Protein AF-X1FJ58-F1 (afdb_monomer_lite)

Secondary structure (DSSP, 8-state):
-HHHHHHHHHHHHHHHHHHHHHHHHHHHHHHHHHHHHHTTT--PPPP-SS-------B--EEEETTEEE-SEEEHHHHHHT--SBTTBPPPHHHHHHHHHT--GGG-BTTTTB-EEEEEE-----TT-TTPEEE-TTS-EEEEEEEE-GGGGGGGT---TTT--EEEEEHHHHHHIIIIIT--HHHHHHHT-

pLDDT: mean 96.19, std 2.72, range [84.44, 98.88]

Sequence (192 aa):
NLAAELEKEMKVLREEKKALDQERLEMKKVYVDSLMKLKEGRIAPDANSTIRFTYGFVEGYYPKDAVYYLPQTALKGVIEKDTGKFPFHVPEKLKELFTEKDFGPYIDRKLKDIPACFLNTTNVTGGNSGSPTLNAKGEQVGIIFDMTYESVIGDYYIVPELQRTISVDVRYVLFITDKFSGAKHIIKELGY

Radius of gyration: 22.86 Å; chains: 1; bounding box: 54×48×55 Å

Foldseek 3Di:
DVVVVVVVVVVVVVVVCPVVVVVVVVVVVVVVVVVCVVVVNPDDDADDLDDDDWDWAQAWADPDPPDIDGFWDFLVVLVVQAPCDPPNHDDPLSVVCVVVVVLPPQADPVVSGRIFKGKTQTQDDPPQFQPFDADPVRHGFWTFHAKDPQNHCSSPDDDSRRTITMTTTVSNVVSCCCRVVVVVVVVVVVPD

Organism: NCBI:txid412755

InterPro domains:
  IPR009003 Peptidase S1, PA clan [SSF50494] (117-183)
  IPR019500 Peptidase S46 [PF10459] (2-191)
  IPR019500 Peptidase S46 [PTHR38469] (2-190)

Structure (mmCIF, N/CA/C/O backbone):
data_AF-X1FJ58-F1
#
_entry.id   AF-X1FJ58-F1
#
loop_
_atom_site.group_PDB
_atom_site.id
_atom_site.type_symbol
_atom_site.label_atom_id
_atom_site.label_alt_id
_atom_site.label_comp_id
_atom_site.label_asym_id
_atom_site.label_entity_id
_atom_site.label_seq_id
_atom_site.pdbx_PDB_ins_code
_atom_site.Cartn_x
_atom_site.Cartn_y
_atom_site.Cartn_z
_atom_site.occupancy
_atom_site.B_iso_or_equiv
_atom_site.auth_seq_id
_atom_site.auth_comp_id
_atom_site.auth_asym_id
_atom_site.auth_atom_id
_atom_site.pdbx_PDB_model_num
ATOM 1 N N . ASN A 1 1 ? 32.314 26.271 -17.118 1.00 86.38 1 ASN A N 1
ATOM 2 C CA . ASN A 1 1 ? 30.914 26.160 -16.622 1.00 86.38 1 ASN A CA 1
ATOM 3 C C . ASN A 1 1 ? 30.654 24.672 -16.521 1.00 86.38 1 ASN A C 1
ATOM 5 O O . ASN A 1 1 ? 30.478 24.050 -17.561 1.00 86.38 1 ASN A O 1
ATOM 9 N N . LEU A 1 2 ? 30.693 24.114 -15.306 1.00 93.69 2 LEU A N 1
ATOM 10 C CA . LEU A 1 2 ? 30.700 22.666 -15.059 1.00 93.69 2 LEU A CA 1
ATOM 11 C C . LEU A 1 2 ? 29.582 21.916 -15.801 1.00 93.69 2 LEU A C 1
ATOM 13 O O . LEU A 1 2 ? 29.829 20.864 -16.378 1.00 93.69 2 LEU A O 1
ATOM 17 N N . ALA A 1 3 ? 28.375 22.485 -15.863 1.00 94.81 3 ALA A N 1
ATOM 18 C CA . ALA A 1 3 ? 27.248 21.866 -16.560 1.00 94.81 3 ALA A CA 1
ATOM 19 C C . ALA A 1 3 ? 27.497 21.716 -18.073 1.00 94.81 3 ALA A C 1
ATOM 21 O O . ALA A 1 3 ? 27.183 20.685 -18.660 1.00 94.81 3 ALA A O 1
ATOM 22 N N . ALA A 1 4 ? 28.098 22.728 -18.706 1.00 94.81 4 ALA A N 1
ATOM 23 C CA . ALA A 1 4 ? 28.399 22.702 -20.137 1.00 94.81 4 ALA A CA 1
ATOM 24 C C . ALA A 1 4 ? 29.560 21.755 -20.483 1.00 94.81 4 ALA A C 1
ATOM 26 O O . ALA A 1 4 ? 29.626 21.243 -21.597 1.00 94.81 4 ALA A O 1
ATOM 27 N N . GLU A 1 5 ? 30.486 21.543 -19.548 1.00 94.38 5 GLU A N 1
ATOM 28 C CA . GLU A 1 5 ? 31.586 20.585 -19.697 1.00 94.38 5 GLU A CA 1
ATOM 29 C C . GLU A 1 5 ? 31.083 19.142 -19.525 1.00 94.38 5 GLU A C 1
ATOM 31 O O . GLU A 1 5 ? 31.326 18.320 -20.407 1.00 94.38 5 GLU A O 1
ATOM 36 N N . LEU A 1 6 ? 30.268 18.867 -18.498 1.00 96.19 6 LEU A N 1
ATOM 37 C CA . LEU A 1 6 ? 29.622 17.561 -18.298 1.00 96.19 6 LEU A CA 1
ATOM 38 C C . LEU A 1 6 ? 28.729 17.153 -19.477 1.00 96.19 6 LEU A C 1
ATOM 40 O O . LEU A 1 6 ? 28.725 15.992 -19.876 1.00 96.19 6 LEU A O 1
ATOM 44 N N . GLU A 1 7 ? 27.994 18.092 -20.078 1.00 96.38 7 GLU A N 1
ATOM 45 C CA . GLU A 1 7 ? 27.127 17.785 -21.223 1.00 96.38 7 GLU A CA 1
ATOM 46 C C . GLU A 1 7 ? 27.920 17.287 -22.443 1.00 96.38 7 GLU A C 1
ATOM 48 O O . GLU A 1 7 ? 27.442 16.422 -23.184 1.00 96.38 7 GLU A O 1
ATOM 53 N N . LYS A 1 8 ? 29.154 17.777 -22.637 1.00 95.12 8 LYS A N 1
ATOM 54 C CA . LYS A 1 8 ? 30.036 17.301 -23.714 1.00 95.12 8 LYS A CA 1
ATOM 55 C C . LYS A 1 8 ? 30.438 15.845 -23.490 1.00 95.12 8 LYS A C 1
ATOM 57 O O . LYS A 1 8 ? 30.307 15.044 -24.413 1.00 95.12 8 LYS A O 1
ATOM 62 N N . GLU A 1 9 ? 30.857 15.490 -22.277 1.00 94.44 9 GLU A N 1
ATOM 63 C CA . GLU A 1 9 ? 31.211 14.109 -21.917 1.00 94.44 9 GLU A CA 1
ATOM 64 C C . GLU A 1 9 ? 29.994 13.174 -22.005 1.00 94.44 9 GLU A C 1
ATOM 66 O O . GLU A 1 9 ? 30.050 12.110 -22.625 1.00 94.44 9 GLU A O 1
ATOM 71 N N . MET A 1 10 ? 28.841 13.610 -21.487 1.00 94.56 10 MET A N 1
ATOM 72 C CA . MET A 1 10 ? 27.584 12.860 -21.556 1.00 94.56 10 MET A CA 1
ATOM 73 C C . MET A 1 10 ? 27.100 12.636 -22.990 1.00 94.56 10 MET A C 1
ATOM 75 O O . MET A 1 10 ? 26.409 11.652 -23.264 1.00 94.56 10 MET A O 1
ATOM 79 N N . LYS A 1 11 ? 27.397 13.550 -23.920 1.00 94.88 11 LYS A N 1
ATOM 80 C CA . LYS A 1 11 ? 27.067 13.369 -25.338 1.00 94.88 11 LYS A CA 1
ATOM 81 C C . LYS A 1 11 ? 27.898 12.248 -25.965 1.00 94.88 11 LYS A C 1
ATOM 83 O O . LYS A 1 11 ? 27.309 11.395 -26.624 1.00 94.88 11 LYS A O 1
ATOM 88 N N . VAL A 1 12 ? 29.207 12.212 -25.710 1.00 93.56 12 VAL A N 1
ATOM 89 C CA . VAL A 1 12 ? 30.096 11.143 -26.202 1.00 93.56 12 VAL A CA 1
ATOM 90 C C . VAL A 1 12 ? 29.619 9.783 -25.691 1.00 93.56 12 VAL A C 1
ATOM 92 O O . VAL A 1 12 ? 29.343 8.893 -26.491 1.00 93.56 12 VAL A O 1
ATOM 95 N N . LEU A 1 13 ? 29.366 9.662 -24.383 1.00 92.56 13 LEU A N 1
ATOM 96 C CA . LEU A 1 13 ? 28.860 8.420 -23.785 1.00 92.56 13 LEU A CA 1
ATOM 97 C C . LEU A 1 13 ? 27.509 7.978 -24.366 1.00 92.56 13 LEU A C 1
ATOM 99 O O . LEU A 1 13 ? 27.249 6.782 -24.503 1.00 92.56 13 LEU A O 1
ATOM 103 N N . ARG A 1 14 ? 26.619 8.923 -24.696 1.00 93.00 14 ARG A N 1
ATOM 104 C CA . ARG A 1 14 ? 25.344 8.612 -25.363 1.00 93.00 14 ARG A CA 1
ATOM 105 C C . ARG A 1 14 ? 25.562 8.109 -26.784 1.00 93.00 14 ARG A C 1
ATOM 107 O O . ARG A 1 14 ? 24.852 7.204 -27.200 1.00 93.00 14 ARG A O 1
ATOM 114 N N . GLU A 1 15 ? 26.489 8.696 -27.533 1.00 92.06 15 GLU A N 1
ATOM 115 C CA . GLU A 1 15 ? 26.783 8.289 -28.909 1.00 92.06 15 GLU A CA 1
ATOM 116 C C . GLU A 1 15 ? 27.438 6.906 -28.967 1.00 92.06 15 GLU A C 1
ATOM 118 O O . GLU A 1 15 ? 26.989 6.072 -29.751 1.00 92.0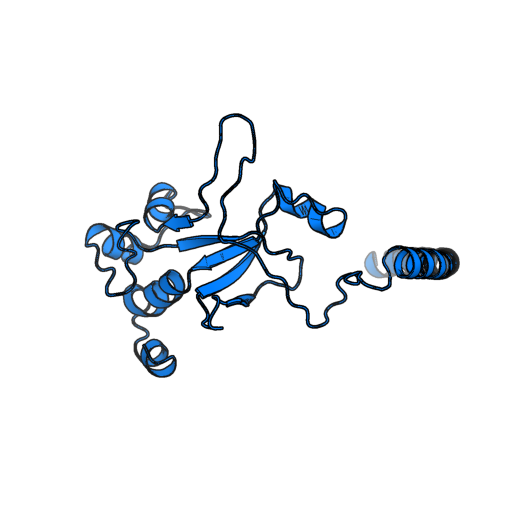6 15 GLU A O 1
ATOM 123 N N . GLU A 1 16 ? 28.395 6.623 -28.082 1.00 90.25 16 GLU A N 1
ATOM 124 C CA . GLU A 1 16 ? 29.056 5.314 -27.982 1.00 90.25 16 GLU A CA 1
ATOM 125 C C . GLU A 1 16 ? 28.078 4.185 -27.623 1.00 90.25 16 GLU A C 1
ATOM 127 O O . GLU A 1 16 ? 28.176 3.076 -28.149 1.00 90.25 16 GLU A O 1
ATOM 132 N N . LYS A 1 17 ? 27.080 4.464 -26.774 1.00 93.94 17 LYS A N 1
ATOM 133 C CA . LYS A 1 17 ? 26.082 3.465 -26.358 1.00 93.94 17 LYS A CA 1
ATOM 134 C C . LYS A 1 17 ? 25.057 3.114 -27.436 1.00 93.94 17 LYS A C 1
ATOM 136 O O . LYS A 1 17 ? 24.493 2.027 -27.373 1.00 93.94 17 LYS A O 1
ATOM 141 N N . LYS A 1 18 ? 24.827 3.973 -28.439 1.00 92.94 18 LYS A N 1
ATOM 142 C CA . LYS A 1 18 ? 23.757 3.771 -29.440 1.00 92.94 18 LYS A CA 1
ATOM 143 C C . LYS A 1 18 ? 23.863 2.438 -30.177 1.00 92.94 18 LYS A C 1
ATOM 145 O O . LYS A 1 18 ? 22.854 1.756 -30.326 1.00 92.94 18 LYS A O 1
ATOM 150 N N . ALA A 1 19 ? 25.061 2.077 -30.641 1.00 88.62 19 ALA A N 1
ATOM 151 C CA . ALA A 1 19 ? 25.265 0.838 -31.392 1.00 88.62 19 ALA A CA 1
ATOM 152 C C . ALA A 1 19 ? 25.009 -0.400 -30.515 1.00 88.62 19 ALA A C 1
ATOM 154 O O . ALA A 1 19 ? 24.281 -1.303 -30.920 1.00 88.62 19 ALA A O 1
ATOM 155 N N . LEU A 1 20 ? 25.529 -0.389 -29.282 1.00 91.94 20 LEU A N 1
ATOM 156 C CA . LEU A 1 20 ? 25.334 -1.471 -28.312 1.00 91.94 20 LEU A CA 1
ATOM 157 C C . LEU A 1 20 ? 23.865 -1.608 -27.885 1.00 91.94 20 LEU A C 1
ATOM 159 O O . LEU A 1 20 ? 23.358 -2.719 -27.746 1.00 91.94 20 LEU A O 1
ATOM 163 N N . ASP A 1 21 ? 23.163 -0.491 -27.689 1.00 93.81 21 ASP A N 1
ATOM 164 C CA . ASP A 1 21 ? 21.740 -0.497 -27.343 1.00 93.81 21 ASP A CA 1
ATOM 165 C C . ASP A 1 21 ? 20.873 -1.058 -28.475 1.00 93.81 21 ASP A C 1
ATOM 167 O O . ASP A 1 21 ? 19.934 -1.809 -28.203 1.00 93.81 21 ASP A O 1
ATOM 171 N N . GLN A 1 22 ? 21.208 -0.744 -29.731 1.00 93.31 22 GLN A N 1
ATOM 172 C CA . GLN A 1 22 ? 20.531 -1.297 -30.903 1.00 93.31 22 GLN A CA 1
ATOM 173 C C . GLN A 1 22 ? 20.732 -2.817 -31.000 1.00 93.31 22 GLN A C 1
ATOM 175 O O . GLN A 1 22 ? 19.754 -3.555 -31.114 1.00 93.31 22 GLN A O 1
ATOM 180 N N . GLU A 1 23 ? 21.973 -3.294 -30.875 1.00 94.38 23 GLU A N 1
ATOM 181 C CA . GLU A 1 23 ? 22.288 -4.728 -30.897 1.00 94.38 23 GLU A CA 1
ATOM 182 C C . GLU A 1 23 ? 21.576 -5.476 -29.755 1.00 94.38 23 GLU A C 1
ATOM 184 O O . GLU A 1 23 ? 20.947 -6.519 -29.956 1.00 94.38 23 GLU A O 1
ATOM 189 N N . ARG A 1 24 ? 21.576 -4.895 -28.547 1.00 95.56 24 ARG A N 1
ATOM 190 C CA . ARG A 1 24 ? 20.847 -5.431 -27.389 1.00 95.56 24 ARG A CA 1
ATOM 191 C C . ARG A 1 24 ? 19.344 -5.530 -27.650 1.00 95.56 24 ARG A C 1
ATOM 193 O O . ARG A 1 24 ? 18.724 -6.513 -27.240 1.00 95.56 24 ARG A O 1
ATOM 200 N N . LEU A 1 25 ? 18.744 -4.533 -28.301 1.00 95.19 25 LEU A N 1
ATOM 201 C CA . LEU A 1 25 ? 17.315 -4.532 -28.621 1.00 95.19 25 LEU A CA 1
ATOM 202 C C . LEU A 1 25 ? 16.962 -5.639 -29.625 1.00 95.19 25 LEU A C 1
ATOM 204 O O . LEU A 1 25 ? 15.962 -6.338 -29.444 1.00 95.19 25 LEU A O 1
ATOM 208 N N . GLU A 1 26 ? 17.795 -5.832 -30.648 1.00 95.75 26 GLU A N 1
ATOM 209 C CA . GLU A 1 26 ? 17.626 -6.890 -31.649 1.00 95.75 26 GLU A CA 1
ATOM 210 C C . GLU A 1 26 ? 17.725 -8.283 -31.020 1.00 95.75 26 GLU A C 1
ATOM 212 O O . GLU A 1 26 ? 16.848 -9.124 -31.239 1.00 95.75 26 GLU A O 1
ATOM 217 N N . MET A 1 27 ? 18.709 -8.503 -30.144 1.00 96.81 27 MET A N 1
ATOM 218 C CA . MET A 1 27 ? 18.819 -9.749 -29.381 1.00 96.81 27 MET A CA 1
ATOM 219 C C . MET A 1 27 ? 17.631 -9.957 -28.433 1.00 96.81 27 MET A C 1
ATOM 221 O O . MET A 1 27 ? 17.068 -11.056 -28.384 1.00 96.81 27 MET A O 1
ATOM 225 N N . LYS A 1 28 ? 17.188 -8.909 -27.715 1.00 95.56 28 LYS A N 1
ATOM 226 C CA . LYS A 1 28 ? 16.009 -8.987 -26.831 1.00 95.56 28 LYS A CA 1
ATOM 227 C C . LYS A 1 28 ? 14.766 -9.402 -27.618 1.00 95.56 28 LYS A C 1
ATOM 229 O O . LYS A 1 28 ? 13.992 -10.219 -27.126 1.00 95.56 28 LYS A O 1
ATOM 234 N N . LYS A 1 29 ? 14.583 -8.897 -28.842 1.00 95.69 29 LYS A N 1
ATOM 235 C CA . LYS A 1 29 ? 13.458 -9.276 -29.709 1.00 95.69 29 LYS A CA 1
ATOM 236 C C . LYS A 1 29 ? 13.454 -10.776 -30.013 1.00 95.69 29 LYS A C 1
ATOM 238 O O . LYS A 1 29 ? 12.414 -11.410 -29.858 1.00 95.69 29 LYS A O 1
ATOM 243 N N . VAL A 1 30 ? 14.596 -11.346 -30.406 1.00 97.19 30 VAL A N 1
ATOM 244 C CA . VAL A 1 30 ? 14.719 -12.789 -30.700 1.00 97.19 30 VAL A CA 1
ATOM 245 C C . VAL A 1 30 ? 14.437 -13.633 -29.454 1.00 97.19 30 VAL A C 1
ATOM 247 O O . VAL A 1 30 ? 13.716 -14.632 -29.519 1.00 97.19 30 VAL A O 1
ATOM 250 N N . TYR A 1 31 ? 14.965 -13.209 -28.305 1.00 95.56 31 TYR A N 1
ATOM 251 C CA . TYR A 1 31 ? 14.740 -13.880 -27.027 1.00 95.56 31 TYR A CA 1
ATOM 252 C C . TYR A 1 31 ? 13.261 -13.872 -26.616 1.00 95.56 31 TYR A C 1
ATOM 254 O O . TYR A 1 31 ? 12.700 -14.924 -26.313 1.00 95.56 31 TYR A O 1
ATOM 262 N N . VAL A 1 32 ? 12.607 -12.706 -26.654 1.00 94.56 32 VAL A N 1
ATOM 263 C CA . VAL A 1 32 ? 11.188 -12.569 -26.294 1.00 94.56 32 VAL A CA 1
ATOM 264 C C . VAL A 1 32 ? 10.292 -13.345 -27.260 1.00 94.56 32 VAL A C 1
ATOM 266 O O . VAL A 1 32 ? 9.382 -14.024 -26.797 1.00 94.56 32 VAL A O 1
ATOM 269 N N . ASP A 1 33 ? 10.565 -13.334 -28.570 1.00 94.94 33 ASP A N 1
ATOM 270 C CA . ASP A 1 33 ? 9.814 -14.141 -29.548 1.00 94.94 33 ASP A CA 1
ATOM 271 C C . ASP A 1 33 ? 9.916 -15.648 -29.245 1.00 94.94 33 ASP A C 1
ATOM 273 O O . ASP A 1 33 ? 8.923 -16.380 -29.269 1.00 94.94 33 ASP A O 1
ATOM 277 N N . SER A 1 34 ? 11.110 -16.111 -28.868 1.00 95.94 34 SER A N 1
ATOM 278 C CA . SER A 1 34 ? 11.341 -17.504 -28.469 1.00 95.94 34 SER A CA 1
ATOM 279 C C . SER A 1 34 ? 10.596 -17.860 -27.177 1.00 95.94 34 SER A C 1
ATOM 281 O O . SER A 1 34 ? 9.960 -18.913 -27.096 1.00 95.94 34 SER A O 1
ATOM 283 N N . LEU A 1 35 ? 10.609 -16.966 -26.182 1.00 94.69 35 LEU A N 1
ATOM 284 C CA . LEU A 1 35 ? 9.839 -17.127 -24.947 1.00 94.69 35 LEU A CA 1
ATOM 285 C C . LEU A 1 35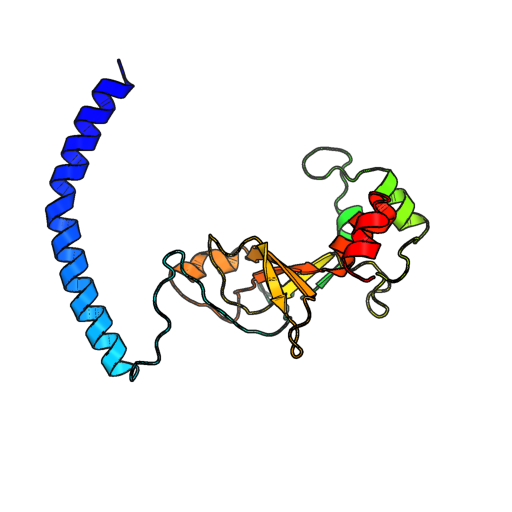 ? 8.329 -17.139 -25.197 1.00 94.69 35 LEU A C 1
ATOM 287 O O . LEU A 1 35 ? 7.624 -17.955 -24.607 1.00 94.69 35 LEU A O 1
ATOM 291 N N . MET A 1 36 ? 7.826 -16.262 -26.067 1.00 94.62 36 MET A N 1
ATOM 292 C CA . MET A 1 36 ? 6.409 -16.219 -26.429 1.00 94.62 36 MET A CA 1
ATOM 293 C C . MET A 1 36 ? 5.965 -17.534 -27.065 1.00 94.62 36 MET A C 1
ATOM 295 O O . MET A 1 36 ? 4.919 -18.054 -26.687 1.00 94.62 36 MET A O 1
ATOM 299 N N . LYS A 1 37 ? 6.770 -18.110 -27.968 1.00 95.69 37 LYS A N 1
ATOM 300 C CA . LYS A 1 37 ? 6.509 -19.436 -28.554 1.00 95.69 37 LYS A CA 1
ATOM 301 C C . LYS A 1 37 ? 6.497 -20.532 -27.489 1.00 95.69 37 LYS A C 1
ATOM 303 O O . LYS A 1 37 ? 5.553 -21.313 -27.441 1.00 95.69 37 LYS A O 1
ATOM 308 N N . LEU A 1 38 ? 7.494 -20.550 -26.601 1.00 95.62 38 LEU A N 1
ATOM 309 C CA . LEU A 1 38 ? 7.592 -21.524 -25.507 1.00 95.62 38 LEU A CA 1
ATOM 310 C C . LEU A 1 38 ? 6.401 -21.454 -24.539 1.00 95.62 38 LEU A C 1
ATOM 312 O O . LEU A 1 38 ? 5.965 -22.475 -24.016 1.00 95.62 38 LEU A O 1
ATOM 316 N N . LYS A 1 39 ? 5.897 -20.248 -24.267 1.00 94.62 39 LYS A N 1
ATOM 317 C CA . LYS A 1 39 ? 4.772 -20.000 -23.354 1.00 94.62 39 LYS A CA 1
ATOM 318 C C . LYS A 1 39 ? 3.416 -19.959 -24.060 1.00 94.62 39 LYS A C 1
ATOM 320 O O . LYS A 1 39 ? 2.438 -19.559 -23.434 1.00 94.62 39 LYS A O 1
ATOM 325 N N . GLU A 1 40 ? 3.347 -20.323 -25.342 1.00 94.19 40 GLU A N 1
ATOM 326 C CA . GLU A 1 40 ? 2.116 -20.295 -26.150 1.00 94.19 40 GLU A CA 1
ATOM 327 C C . GLU A 1 40 ? 1.397 -18.930 -26.105 1.00 94.19 40 GLU A C 1
ATOM 329 O O . GLU A 1 40 ? 0.174 -18.835 -26.028 1.00 94.19 40 GLU A O 1
ATOM 334 N N . GLY A 1 41 ? 2.170 -17.842 -26.072 1.00 87.25 41 GLY A N 1
ATOM 335 C CA . GLY A 1 41 ? 1.664 -16.473 -25.969 1.00 87.25 41 GLY A CA 1
ATOM 336 C C . GLY A 1 41 ? 1.115 -16.079 -24.591 1.00 87.25 41 GLY A C 1
ATOM 337 O O . GLY A 1 41 ? 0.723 -14.930 -24.409 1.00 87.25 41 GLY A O 1
ATOM 338 N N . ARG A 1 42 ? 1.114 -16.972 -23.593 1.00 90.19 42 ARG A N 1
ATOM 339 C CA . ARG A 1 42 ? 0.626 -16.702 -22.227 1.00 90.19 42 ARG A CA 1
ATOM 340 C C . ARG A 1 42 ? 1.706 -16.059 -21.359 1.00 90.19 42 ARG A C 1
ATOM 342 O O . ARG A 1 42 ? 2.106 -16.598 -20.329 1.00 90.19 42 ARG A O 1
ATOM 349 N N . ILE A 1 43 ? 2.198 -14.906 -21.799 1.00 90.38 43 ILE A N 1
ATOM 350 C CA . ILE A 1 43 ? 3.183 -14.105 -21.074 1.00 90.38 43 ILE A CA 1
ATOM 351 C C . ILE A 1 43 ? 2.663 -12.677 -20.918 1.00 90.38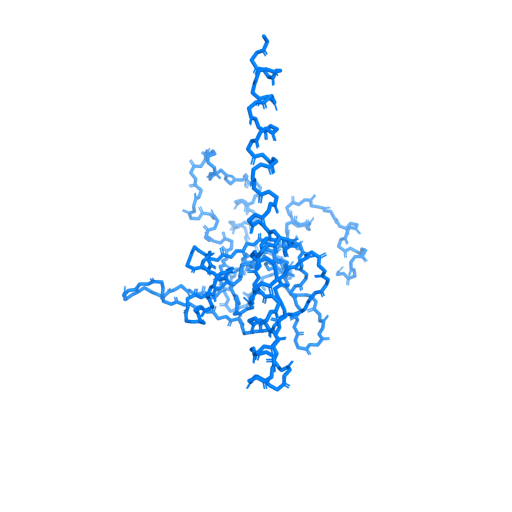 43 ILE A C 1
ATOM 353 O O . ILE A 1 43 ? 2.258 -12.040 -21.889 1.00 90.38 43 ILE A O 1
ATOM 357 N N . ALA A 1 44 ? 2.657 -12.174 -19.684 1.00 91.94 44 ALA A N 1
ATOM 358 C CA . ALA A 1 44 ? 2.421 -10.759 -19.443 1.00 91.94 44 ALA A CA 1
ATOM 359 C C . ALA A 1 44 ? 3.682 -9.982 -19.870 1.00 91.94 44 ALA A C 1
ATOM 361 O O . ALA A 1 44 ? 4.772 -10.334 -19.419 1.00 91.94 44 ALA A O 1
ATOM 362 N N . PRO A 1 45 ? 3.577 -8.968 -20.746 1.00 93.31 45 PRO A N 1
ATOM 363 C CA . PRO A 1 45 ? 4.741 -8.191 -21.162 1.00 93.31 45 PRO A CA 1
ATOM 364 C C . PRO A 1 45 ? 5.250 -7.292 -20.028 1.00 93.31 45 PRO A C 1
ATOM 366 O O . PRO A 1 45 ? 4.480 -6.925 -19.137 1.00 93.31 45 PRO A O 1
ATOM 369 N N . ASP A 1 46 ? 6.513 -6.861 -20.117 1.00 94.31 46 ASP A N 1
ATOM 370 C CA . ASP A 1 46 ? 7.105 -5.874 -19.202 1.00 94.31 46 ASP A CA 1
ATOM 371 C C . ASP A 1 46 ? 6.204 -4.629 -19.057 1.00 94.31 46 ASP A C 1
ATOM 373 O O . ASP A 1 46 ? 5.477 -4.232 -19.985 1.00 94.31 46 ASP A O 1
ATOM 377 N N . ALA A 1 47 ? 6.239 -4.001 -17.880 1.00 96.00 47 ALA A N 1
ATOM 378 C CA . ALA A 1 47 ? 5.580 -2.722 -17.653 1.00 96.00 47 ALA A CA 1
ATOM 379 C C . ALA A 1 47 ? 6.217 -1.631 -18.531 1.00 96.00 47 ALA A C 1
ATOM 381 O O . ALA A 1 47 ? 7.433 -1.557 -18.692 1.00 96.00 47 ALA A O 1
ATOM 382 N N . ASN A 1 48 ? 5.381 -0.784 -19.126 1.00 96.38 48 ASN A N 1
ATOM 383 C CA . ASN A 1 48 ? 5.810 0.278 -20.041 1.00 96.38 48 ASN A CA 1
ATOM 384 C C . ASN A 1 48 ? 4.887 1.505 -19.963 1.00 96.38 48 ASN A C 1
ATOM 386 O O . ASN A 1 48 ? 4.591 2.130 -20.979 1.00 96.38 48 ASN A O 1
ATOM 390 N N . SER A 1 49 ? 4.391 1.807 -18.758 1.00 96.19 49 SER A N 1
ATOM 391 C CA . SER A 1 49 ? 3.458 2.915 -18.490 1.00 96.19 49 SER A CA 1
ATOM 392 C C . SER A 1 49 ? 2.136 2.831 -19.266 1.00 96.19 49 SER A C 1
ATOM 394 O O . SER A 1 49 ? 1.528 3.847 -19.596 1.00 96.19 49 SER A O 1
ATOM 396 N N . THR A 1 50 ? 1.677 1.612 -19.555 1.00 97.56 50 THR A N 1
ATOM 397 C CA . THR A 1 50 ? 0.352 1.335 -20.130 1.00 97.56 50 THR A CA 1
ATOM 398 C C . THR A 1 50 ? -0.547 0.647 -19.105 1.00 97.56 50 THR A C 1
ATOM 400 O O . THR A 1 50 ? -0.063 0.074 -18.129 1.00 97.56 50 THR A O 1
ATOM 403 N N . ILE A 1 51 ? -1.864 0.703 -19.321 1.00 97.50 51 ILE A N 1
ATOM 404 C CA . ILE A 1 51 ? -2.852 0.107 -18.413 1.00 97.50 51 ILE A CA 1
ATOM 405 C C . ILE A 1 51 ? -2.672 -1.415 -18.358 1.00 97.50 51 ILE A C 1
ATOM 407 O O . ILE A 1 51 ? -2.607 -2.082 -19.391 1.00 97.50 51 ILE A O 1
ATOM 411 N N . ARG A 1 52 ? -2.640 -1.959 -17.139 1.00 97.31 52 ARG A N 1
ATOM 412 C CA . ARG A 1 52 ? -2.610 -3.395 -16.827 1.00 97.31 52 ARG A CA 1
ATOM 413 C C . ARG A 1 52 ? -3.539 -3.678 -15.651 1.00 97.31 52 ARG A C 1
ATOM 415 O O . ARG A 1 52 ? -3.928 -2.760 -14.935 1.00 97.31 52 ARG A O 1
ATOM 422 N N . PHE A 1 53 ? -3.845 -4.952 -15.429 1.00 96.62 53 PHE A N 1
ATOM 423 C CA . PHE A 1 53 ? -4.481 -5.412 -14.200 1.00 96.62 53 PHE A CA 1
ATOM 424 C C . PHE A 1 53 ? -3.698 -6.589 -13.617 1.00 96.62 53 PHE A C 1
ATOM 426 O O . PHE A 1 53 ? -2.992 -7.305 -14.326 1.00 96.62 53 PHE A O 1
ATOM 433 N N . THR A 1 54 ? -3.835 -6.770 -12.313 1.00 97.06 54 THR A N 1
ATOM 434 C CA . THR A 1 54 ? -3.271 -7.872 -11.536 1.00 97.06 54 THR A CA 1
ATOM 435 C C . THR A 1 54 ? -4.290 -8.242 -10.463 1.00 97.06 54 THR A C 1
ATOM 437 O O . THR A 1 54 ? -5.166 -7.438 -10.136 1.00 97.06 54 THR A O 1
ATOM 440 N N . TYR A 1 55 ? -4.235 -9.465 -9.957 1.00 97.06 55 TYR A N 1
ATOM 441 C CA . TYR A 1 55 ? -5.188 -9.964 -8.973 1.00 97.06 55 TYR A CA 1
ATOM 442 C C . TYR A 1 55 ? -4.475 -10.846 -7.956 1.00 97.06 55 TYR A C 1
ATOM 444 O O . TYR A 1 55 ? -3.422 -11.418 -8.233 1.00 97.06 55 TYR A O 1
ATOM 452 N N . GLY A 1 56 ? -5.051 -10.936 -6.765 1.00 96.50 56 GLY A N 1
ATOM 453 C CA . GLY A 1 56 ? -4.446 -11.638 -5.650 1.00 96.50 56 GLY A CA 1
ATOM 454 C C . GLY A 1 56 ? -5.343 -11.638 -4.424 1.00 96.50 56 GLY A C 1
ATOM 455 O O . GLY A 1 56 ? -6.430 -11.055 -4.427 1.00 96.50 56 GLY A O 1
ATOM 456 N N . PHE A 1 57 ? -4.880 -12.302 -3.374 1.00 97.44 57 PHE A N 1
ATOM 457 C CA . PHE A 1 57 ? -5.585 -12.399 -2.103 1.00 97.44 57 PHE A CA 1
ATOM 458 C C . PHE A 1 57 ? -5.035 -11.381 -1.107 1.00 97.44 57 PHE A C 1
ATOM 460 O O . PHE A 1 57 ? -3.876 -10.980 -1.188 1.00 97.44 57 PHE A O 1
ATOM 467 N N . VAL A 1 58 ? -5.862 -10.970 -0.146 1.00 98.12 58 VAL A N 1
ATOM 468 C CA . VAL A 1 58 ? -5.392 -10.244 1.040 1.00 98.12 58 VAL A CA 1
ATOM 469 C C . VAL A 1 58 ? -4.671 -11.249 1.934 1.00 98.12 58 VAL A C 1
ATOM 471 O O . VAL A 1 58 ? -5.309 -12.142 2.492 1.00 98.12 58 VAL A O 1
ATOM 474 N N . GLU A 1 59 ? -3.349 -11.132 2.041 1.00 98.19 59 GLU A N 1
ATOM 475 C CA . GLU A 1 59 ? -2.510 -12.153 2.674 1.00 98.19 59 GLU A CA 1
ATOM 476 C C . GLU A 1 59 ? -1.276 -11.551 3.355 1.00 98.19 59 GLU A C 1
ATOM 478 O O . GLU A 1 59 ? -0.644 -10.626 2.843 1.00 98.19 59 GLU A O 1
ATOM 483 N N . GLY A 1 60 ? -0.949 -12.076 4.539 1.00 98.06 60 GLY A N 1
ATOM 484 C CA . GLY A 1 60 ? 0.288 -11.766 5.251 1.00 98.06 60 GLY A CA 1
ATOM 485 C C . GLY A 1 60 ? 1.477 -12.515 4.653 1.00 98.06 60 GLY A C 1
ATOM 486 O O . GLY A 1 60 ? 1.347 -13.144 3.606 1.00 98.06 60 GLY A O 1
ATOM 487 N N . TYR A 1 61 ? 2.644 -12.460 5.290 1.00 97.88 61 TYR A N 1
ATOM 488 C CA . TYR A 1 61 ? 3.817 -13.224 4.848 1.00 97.88 61 TYR A CA 1
ATOM 489 C C . TYR A 1 61 ? 4.854 -13.395 5.961 1.00 97.88 61 TYR A C 1
ATOM 491 O O . TYR A 1 61 ? 4.796 -12.722 6.993 1.00 97.88 61 TYR A O 1
ATOM 499 N N . TYR A 1 62 ? 5.803 -14.304 5.738 1.00 97.81 62 TYR A N 1
ATOM 500 C CA . TYR A 1 62 ? 6.942 -14.539 6.621 1.00 97.81 62 TYR A CA 1
ATOM 501 C C . TYR A 1 62 ? 8.190 -13.859 6.040 1.00 97.81 62 TYR A C 1
ATOM 503 O O . TYR A 1 62 ? 8.842 -14.447 5.179 1.00 97.81 62 TYR A O 1
ATOM 511 N N . PRO A 1 63 ? 8.551 -12.637 6.475 1.00 96.31 63 PRO A N 1
ATOM 512 C CA . PRO A 1 63 ? 9.763 -11.966 5.993 1.00 96.31 63 PRO A CA 1
ATOM 513 C C . PRO A 1 63 ? 11.052 -12.673 6.436 1.00 96.31 63 PRO A C 1
ATOM 515 O O . PRO A 1 63 ? 12.101 -12.518 5.817 1.00 96.31 63 PRO A O 1
ATOM 518 N N . LYS A 1 64 ? 10.998 -13.412 7.549 1.00 96.25 64 LYS A N 1
ATOM 519 C CA . LYS A 1 64 ? 12.122 -14.146 8.138 1.00 96.25 64 LYS A CA 1
ATOM 520 C C . LYS A 1 64 ? 11.619 -15.208 9.110 1.00 96.25 64 LYS A C 1
ATOM 522 O O . LYS A 1 64 ? 10.432 -15.244 9.439 1.00 96.25 64 LYS A O 1
ATOM 527 N N . ASP A 1 65 ? 12.542 -16.036 9.590 1.00 97.62 65 ASP A N 1
ATOM 528 C CA . ASP A 1 65 ? 12.250 -17.101 10.547 1.00 97.62 65 ASP A CA 1
ATOM 529 C C . ASP A 1 65 ? 11.471 -16.597 11.775 1.00 97.62 65 ASP A C 1
ATOM 531 O O . ASP A 1 65 ? 11.745 -15.517 12.305 1.00 97.62 65 ASP A O 1
ATOM 535 N N . ALA A 1 66 ? 10.477 -17.386 12.188 1.00 97.62 66 ALA A N 1
ATOM 536 C CA . ALA A 1 66 ? 9.584 -17.145 13.324 1.00 97.62 66 ALA A CA 1
ATOM 537 C C . ALA A 1 66 ? 8.821 -15.797 13.351 1.00 97.62 66 ALA A C 1
ATOM 539 O O . ALA A 1 66 ? 8.176 -15.483 14.354 1.00 97.62 66 ALA A O 1
ATOM 540 N N . VAL A 1 67 ? 8.832 -15.003 12.273 1.00 98.19 67 VAL A N 1
ATOM 541 C CA . VAL A 1 67 ? 8.118 -13.718 12.198 1.00 98.19 67 VAL A CA 1
ATOM 542 C C . VAL A 1 67 ? 7.061 -13.775 11.109 1.00 98.19 67 VAL A C 1
ATOM 544 O O . VAL A 1 67 ? 7.388 -13.960 9.944 1.00 98.19 67 VAL A O 1
ATOM 547 N N . TYR A 1 68 ? 5.800 -13.559 11.485 1.00 98.19 68 TYR A N 1
ATOM 548 C CA . TYR A 1 68 ? 4.690 -13.426 10.543 1.00 98.19 68 TYR A CA 1
ATOM 549 C C . TYR A 1 68 ? 4.135 -12.005 10.567 1.00 98.19 68 TYR A C 1
ATOM 551 O O . TYR A 1 68 ? 3.716 -11.510 11.617 1.00 98.19 68 TYR A O 1
ATOM 559 N N . TYR A 1 69 ? 4.109 -11.351 9.410 1.00 98.44 69 TYR A N 1
ATOM 560 C CA . TYR A 1 69 ? 3.421 -10.080 9.233 1.00 98.44 69 TYR A CA 1
ATOM 561 C C . TYR A 1 69 ? 1.980 -10.339 8.818 1.00 98.44 69 TYR A C 1
ATOM 563 O O . TYR A 1 69 ? 1.713 -10.943 7.780 1.00 98.44 69 TYR A O 1
ATOM 571 N N . LEU A 1 70 ? 1.045 -9.877 9.648 1.00 98.00 70 LEU A N 1
ATOM 572 C CA . LEU A 1 70 ? -0.385 -9.968 9.373 1.00 98.00 70 LEU A CA 1
ATOM 573 C C . LEU A 1 70 ? -0.766 -9.102 8.160 1.00 98.00 70 LEU A C 1
ATOM 575 O O . LEU A 1 70 ? -0.162 -8.050 7.944 1.00 98.00 70 LEU A O 1
ATOM 579 N N . PRO A 1 71 ? -1.811 -9.486 7.407 1.00 97.81 71 PRO A N 1
ATOM 580 C CA . PRO A 1 71 ? -2.236 -8.748 6.223 1.00 97.81 71 PRO A CA 1
ATOM 581 C C . PRO A 1 71 ? -2.838 -7.377 6.512 1.00 97.81 71 PRO A C 1
ATOM 583 O O . PRO A 1 71 ? -3.063 -6.635 5.573 1.00 97.81 71 PRO A O 1
ATOM 586 N N . GLN A 1 72 ? -3.173 -7.041 7.756 1.00 98.44 72 GLN A N 1
ATOM 587 C CA . GLN A 1 72 ? -3.946 -5.843 8.072 1.00 98.44 72 GLN A CA 1
ATOM 588 C C . GLN A 1 72 ? -3.330 -5.116 9.265 1.00 98.44 72 GLN A C 1
ATOM 590 O O . GLN A 1 72 ? -3.088 -5.717 10.312 1.00 98.44 72 GLN A O 1
ATOM 595 N N . THR A 1 73 ? -3.115 -3.812 9.114 1.00 98.69 73 THR A N 1
ATOM 596 C CA . THR A 1 73 ? -2.722 -2.902 10.193 1.00 98.69 73 THR A CA 1
ATOM 597 C C . THR A 1 73 ? -3.922 -2.083 10.666 1.00 98.69 73 THR A C 1
ATOM 599 O O . THR A 1 73 ? -4.957 -2.022 9.997 1.00 98.69 73 THR A O 1
ATOM 602 N N . ALA A 1 74 ? -3.791 -1.442 11.825 1.00 98.69 74 ALA A N 1
ATOM 603 C CA . ALA A 1 74 ? -4.855 -0.652 12.435 1.00 98.69 74 ALA A CA 1
ATOM 604 C C . ALA A 1 74 ? -4.332 0.681 12.989 1.00 98.69 74 ALA A C 1
ATOM 606 O O . ALA A 1 74 ? -3.120 0.851 13.166 1.00 98.69 74 ALA A O 1
ATOM 607 N N . LEU A 1 75 ? -5.243 1.614 13.280 1.00 98.69 75 LEU A N 1
ATOM 608 C CA . LEU A 1 75 ? -4.938 2.933 13.837 1.00 98.69 75 LEU A CA 1
ATOM 609 C C . LEU A 1 75 ? -4.154 2.835 15.149 1.00 98.69 75 LEU A C 1
ATOM 611 O O . LEU A 1 75 ? -3.242 3.634 15.354 1.00 98.69 75 LEU A O 1
ATOM 615 N N . LYS A 1 76 ? -4.397 1.818 15.984 1.00 98.56 76 LYS A N 1
ATOM 616 C CA . LYS A 1 76 ? -3.570 1.546 17.168 1.00 98.56 76 LYS A CA 1
ATOM 617 C C . LYS A 1 76 ? -2.073 1.503 16.848 1.00 98.56 76 LYS A C 1
ATOM 619 O O . LYS A 1 76 ? -1.287 2.077 17.590 1.00 98.56 76 LYS A O 1
ATOM 624 N N . GLY A 1 77 ? -1.679 0.896 15.729 1.00 98.56 77 GLY A N 1
ATOM 625 C CA . GLY A 1 77 ? -0.275 0.828 15.313 1.00 98.56 77 GLY A CA 1
ATOM 626 C C . GLY A 1 77 ? 0.318 2.185 14.913 1.00 98.56 77 GLY A C 1
ATOM 627 O O . GLY A 1 77 ? 1.532 2.355 14.956 1.00 98.56 77 GLY A O 1
ATOM 628 N N . VAL A 1 78 ? -0.516 3.160 14.534 1.00 98.50 78 VAL A N 1
ATOM 629 C CA . VAL A 1 78 ? -0.095 4.557 14.334 1.00 98.50 78 VAL A CA 1
ATOM 630 C C . VAL A 1 78 ? 0.190 5.207 15.687 1.00 98.50 78 VAL A C 1
ATOM 632 O O . VAL A 1 78 ? 1.235 5.829 15.847 1.00 98.50 78 VAL A O 1
ATOM 635 N N . ILE A 1 79 ? -0.695 5.008 16.671 1.00 98.50 79 ILE A N 1
ATOM 636 C CA . ILE A 1 79 ? -0.533 5.541 18.033 1.00 98.50 79 ILE A CA 1
ATOM 637 C C . ILE A 1 79 ? 0.688 4.930 18.731 1.00 98.50 79 ILE A C 1
ATOM 639 O O . ILE A 1 79 ? 1.477 5.654 19.326 1.00 98.50 79 ILE A O 1
ATOM 643 N N . GLU A 1 80 ? 0.895 3.617 18.604 1.00 98.62 80 GLU A N 1
ATOM 644 C CA . GLU A 1 80 ? 2.062 2.909 19.156 1.00 98.62 80 GLU A CA 1
ATOM 645 C C . GLU A 1 80 ? 3.398 3.411 18.583 1.00 98.62 80 GLU A C 1
ATOM 647 O O . GLU A 1 80 ? 4.437 3.261 19.225 1.00 98.62 80 GLU A O 1
ATOM 652 N N . LYS A 1 81 ? 3.384 3.999 17.381 1.00 98.56 81 LYS A N 1
ATOM 653 C CA . LYS A 1 81 ? 4.573 4.556 16.725 1.00 98.56 81 LYS A CA 1
ATOM 654 C C . LYS A 1 81 ? 4.795 6.035 17.022 1.00 98.56 81 LYS A C 1
ATOM 656 O O . LYS A 1 81 ? 5.816 6.559 16.588 1.00 98.56 81 LYS A O 1
ATOM 661 N N . ASP A 1 82 ? 3.880 6.716 17.709 1.00 98.38 82 ASP A N 1
ATOM 662 C CA . ASP A 1 82 ? 4.031 8.144 17.971 1.00 98.38 82 ASP A CA 1
ATOM 663 C C . ASP A 1 82 ? 5.258 8.426 18.848 1.00 98.38 82 ASP A C 1
ATOM 665 O O . ASP A 1 82 ? 5.425 7.889 19.940 1.00 98.38 82 ASP A O 1
ATOM 669 N N . THR A 1 83 ? 6.114 9.317 18.363 1.00 98.06 83 THR A N 1
ATOM 670 C CA . THR A 1 83 ? 7.298 9.819 19.070 1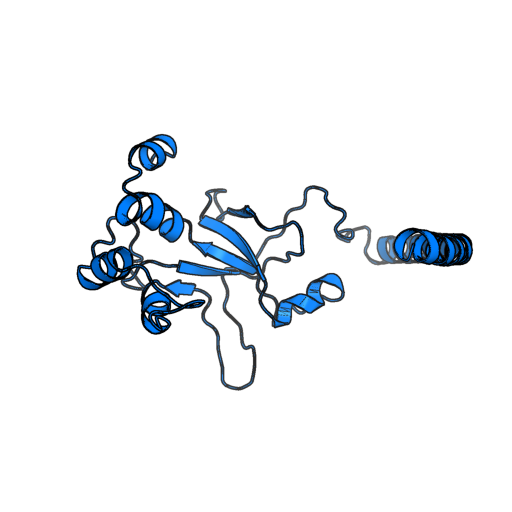.00 98.06 83 THR A CA 1
ATOM 671 C C . THR A 1 83 ? 7.180 11.305 19.403 1.00 98.06 83 THR A C 1
ATOM 673 O O . THR A 1 83 ? 8.108 11.878 19.975 1.00 98.06 83 THR A O 1
ATOM 676 N N . GLY A 1 84 ? 6.082 11.956 18.999 1.00 97.69 84 GLY A N 1
ATOM 677 C CA . GLY A 1 84 ? 5.895 13.398 19.143 1.00 97.69 84 GLY A CA 1
ATOM 678 C C . GLY A 1 84 ? 6.790 14.248 18.232 1.00 97.69 84 GLY A C 1
ATOM 679 O O . GLY A 1 84 ? 6.815 15.467 18.374 1.00 97.69 84 GLY A O 1
ATOM 680 N N . LYS A 1 85 ? 7.529 13.646 17.289 1.00 97.62 85 LYS A N 1
ATOM 681 C CA . LYS A 1 85 ? 8.415 14.361 16.353 1.00 97.62 85 LYS A CA 1
ATOM 682 C C . LYS A 1 85 ? 8.494 13.679 14.990 1.00 97.62 85 LYS A C 1
ATOM 684 O O . LYS A 1 85 ? 8.241 12.486 14.866 1.00 97.62 85 LYS A O 1
ATOM 689 N N . PHE A 1 86 ? 8.881 14.432 13.960 1.00 95.44 86 PHE A N 1
ATOM 690 C CA . PHE A 1 86 ? 9.111 13.888 12.618 1.00 95.44 86 PHE A CA 1
ATOM 691 C C . PHE A 1 86 ? 10.135 12.728 12.645 1.00 95.44 86 PHE A C 1
ATOM 693 O O . PHE A 1 86 ? 11.140 12.838 13.354 1.00 95.44 86 PHE A O 1
ATOM 700 N N . PRO A 1 87 ? 9.931 11.637 11.876 1.00 96.06 87 PRO A N 1
ATOM 701 C CA . PRO A 1 87 ? 8.817 11.380 10.951 1.00 96.06 87 PRO A CA 1
ATOM 702 C C . PRO A 1 87 ? 7.575 10.745 11.601 1.00 96.06 87 PRO A C 1
ATOM 704 O O . PRO A 1 87 ? 6.591 10.498 10.913 1.00 96.06 87 PRO A O 1
ATOM 707 N N . PHE A 1 88 ? 7.590 10.500 12.912 1.00 98.00 88 PHE A N 1
ATOM 708 C CA . PHE A 1 88 ? 6.523 9.809 13.638 1.00 98.00 88 PHE A CA 1
ATOM 709 C C . PHE A 1 88 ? 5.833 10.733 14.646 1.00 98.00 88 PHE A C 1
ATOM 711 O O . PHE A 1 88 ? 5.799 10.441 15.837 1.00 98.00 88 PHE A O 1
ATOM 718 N N . HIS A 1 89 ? 5.337 11.879 14.186 1.00 97.94 89 HIS A N 1
ATOM 719 C CA . HIS A 1 89 ? 4.502 12.767 14.993 1.00 97.94 89 HIS A CA 1
ATOM 720 C C . HIS A 1 89 ? 3.039 12.542 14.619 1.00 97.94 89 HIS A C 1
ATOM 722 O O . HIS A 1 89 ? 2.649 12.800 13.477 1.00 97.94 89 HIS A O 1
ATOM 728 N N . VAL A 1 90 ? 2.230 12.096 15.577 1.00 98.44 90 VAL A N 1
ATOM 729 C CA . VAL A 1 90 ? 0.787 11.919 15.388 1.00 98.44 90 VAL A CA 1
ATOM 730 C C . VAL A 1 90 ? 0.036 13.186 15.827 1.00 98.44 90 VAL A C 1
ATOM 732 O O . VAL A 1 90 ? 0.219 13.625 16.963 1.00 98.44 90 VAL A O 1
ATOM 735 N N . PRO A 1 91 ? -0.830 13.778 14.977 1.00 98.00 91 PRO A N 1
ATOM 736 C CA . PRO A 1 91 ? -1.632 14.944 15.351 1.00 98.00 91 PRO A CA 1
ATOM 737 C C . PRO A 1 91 ? -2.560 14.675 16.543 1.00 98.00 91 PRO A C 1
ATOM 739 O O . PRO A 1 91 ? -3.197 13.623 16.600 1.00 98.00 91 PRO A O 1
ATOM 742 N N . GLU A 1 92 ? -2.711 15.657 17.437 1.00 98.19 92 GLU A N 1
ATOM 743 C CA . GLU A 1 92 ? -3.477 15.499 18.685 1.00 98.19 92 GLU A CA 1
ATOM 744 C C . GLU A 1 92 ? -4.929 15.069 18.447 1.00 98.19 92 GLU A C 1
ATOM 746 O O . GLU A 1 92 ? -5.386 14.086 19.020 1.00 98.19 92 GLU A O 1
ATOM 751 N N . LYS A 1 93 ? -5.608 15.689 17.475 1.00 98.19 93 LYS A N 1
ATOM 752 C CA . LYS A 1 93 ? -6.977 15.313 17.089 1.00 98.19 93 LYS A CA 1
ATOM 753 C C . LYS A 1 93 ? -7.123 13.823 16.747 1.00 98.19 93 LYS A C 1
ATOM 755 O O . LYS A 1 93 ? -8.158 13.222 17.012 1.00 98.19 93 LYS A O 1
ATOM 760 N N . LEU A 1 94 ? -6.105 13.199 16.147 1.00 98.31 94 LEU A N 1
ATOM 761 C CA . LEU A 1 94 ? -6.161 11.772 15.819 1.00 98.31 94 LEU A CA 1
ATOM 762 C C . LEU A 1 94 ? -6.021 10.895 17.077 1.00 98.31 94 LEU A C 1
ATOM 764 O O . LEU A 1 94 ? -6.636 9.830 17.147 1.00 98.31 94 LEU A O 1
ATOM 768 N N . LYS A 1 95 ? -5.257 11.353 18.077 1.00 98.50 95 LYS A N 1
ATOM 769 C CA . LYS A 1 95 ? -5.129 10.698 19.389 1.00 98.50 95 LYS A CA 1
ATOM 770 C C . LYS A 1 95 ? -6.412 10.810 20.205 1.00 98.50 95 LYS A C 1
ATOM 772 O O . LYS A 1 95 ? -6.809 9.828 20.832 1.00 98.50 95 LYS A O 1
ATOM 777 N N . GLU A 1 96 ? -7.072 11.965 20.165 1.00 98.50 96 GLU A N 1
ATOM 778 C CA . GLU A 1 96 ? -8.383 12.190 20.786 1.00 98.50 96 GLU A CA 1
ATOM 779 C C . GLU A 1 96 ? -9.423 11.226 20.201 1.00 98.50 96 GLU A C 1
ATOM 781 O O . GLU A 1 96 ? -9.992 10.424 20.940 1.00 98.50 96 GLU A O 1
ATOM 786 N N . LEU A 1 97 ? -9.563 11.187 18.867 1.00 98.44 97 LEU A N 1
ATOM 787 C CA . LEU A 1 97 ? -10.461 10.248 18.175 1.00 98.44 97 LEU A CA 1
ATOM 788 C C . LEU A 1 97 ? -10.187 8.783 18.553 1.00 98.44 97 LEU A C 1
ATOM 790 O O . LEU A 1 97 ? -11.122 7.994 18.703 1.00 98.44 97 LEU A O 1
ATOM 794 N N . PHE A 1 98 ? -8.914 8.408 18.716 1.00 98.31 98 PHE A N 1
ATOM 795 C CA . PHE A 1 98 ? -8.526 7.068 19.157 1.00 98.31 98 PHE A CA 1
ATOM 796 C C . PHE A 1 98 ? -8.906 6.782 20.614 1.00 98.31 98 PHE A C 1
ATOM 798 O O . PHE A 1 98 ? -9.429 5.708 20.914 1.00 98.31 98 PHE A O 1
ATOM 805 N N . THR A 1 99 ? -8.668 7.737 21.513 1.00 98.19 99 THR A N 1
ATOM 806 C CA . THR A 1 99 ? -8.930 7.599 22.954 1.00 98.19 99 THR A CA 1
ATOM 807 C C . THR A 1 99 ? -10.427 7.537 23.243 1.00 98.19 99 THR A C 1
ATOM 809 O O . THR A 1 99 ? -10.879 6.674 23.995 1.00 98.19 99 THR A O 1
ATOM 812 N N . GLU A 1 100 ? -11.207 8.400 22.593 1.00 98.06 100 GLU A N 1
ATOM 813 C CA . GLU A 1 100 ? -12.670 8.447 22.701 1.00 98.06 100 GLU A CA 1
ATOM 814 C C . GLU A 1 100 ? -13.359 7.318 21.926 1.00 98.06 100 GLU A C 1
ATOM 816 O O . GLU A 1 100 ? -14.546 7.053 22.122 1.00 98.06 100 GLU A O 1
ATOM 821 N N . LYS A 1 101 ? -12.613 6.632 21.052 1.00 97.44 101 LYS A N 1
ATOM 822 C CA . LYS A 1 101 ? -13.122 5.636 20.104 1.00 97.44 101 LYS A CA 1
ATOM 823 C C . LYS A 1 101 ? -14.231 6.180 19.203 1.00 97.44 101 LYS A C 1
ATOM 825 O O . LYS A 1 101 ? -15.149 5.438 18.838 1.00 97.44 101 LYS A O 1
ATOM 830 N N . ASP A 1 102 ? -14.137 7.447 18.795 1.00 97.50 102 ASP A N 1
ATOM 831 C CA . ASP A 1 102 ? -15.078 8.057 17.848 1.00 97.50 102 ASP A CA 1
ATOM 832 C C . ASP A 1 102 ? -14.790 7.621 16.399 1.00 97.50 102 ASP A C 1
ATOM 834 O O . ASP A 1 102 ? -14.416 8.388 15.513 1.00 97.50 102 ASP A O 1
ATOM 838 N N . PHE A 1 103 ? -14.954 6.325 16.162 1.00 97.62 103 PHE A N 1
ATOM 839 C CA . PHE A 1 103 ? -14.641 5.651 14.905 1.00 97.62 103 PHE A CA 1
ATOM 840 C C . PHE A 1 103 ? -15.789 5.683 13.896 1.00 97.62 103 PHE A C 1
ATOM 842 O O . PHE A 1 103 ? -15.580 5.445 12.707 1.00 97.62 103 PHE A O 1
ATOM 849 N N . GLY A 1 104 ? -17.009 5.980 14.353 1.00 95.56 104 GLY A N 1
ATOM 850 C CA . GLY A 1 104 ? -18.204 5.958 13.513 1.00 95.56 104 GLY A CA 1
ATOM 851 C C . GLY A 1 104 ? -18.405 4.606 12.800 1.00 95.56 104 GLY A C 1
ATOM 852 O O . GLY A 1 104 ? -18.107 3.555 13.374 1.00 95.56 104 GLY A O 1
ATOM 853 N N . PRO A 1 105 ? -18.910 4.603 11.553 1.00 96.25 105 PRO A N 1
ATOM 854 C CA . PRO A 1 105 ? -19.167 3.371 10.805 1.00 96.25 105 PRO A CA 1
ATOM 855 C C . PRO A 1 105 ? -17.895 2.707 10.249 1.00 96.25 105 PRO A C 1
ATOM 857 O O . PRO A 1 105 ? -17.976 1.606 9.710 1.00 96.25 105 PRO A O 1
ATOM 860 N N . TYR A 1 106 ? -16.728 3.347 10.372 1.00 98.06 106 TYR A N 1
ATOM 861 C CA . TYR A 1 106 ? -15.476 2.897 9.753 1.00 98.06 106 TYR A CA 1
ATOM 862 C C . TYR A 1 106 ? -14.738 1.826 10.571 1.00 98.06 106 TYR A C 1
ATOM 864 O O . TYR A 1 106 ? -13.762 1.246 10.092 1.00 98.06 106 TYR A O 1
ATOM 872 N N . ILE A 1 107 ? -15.200 1.550 11.795 1.00 98.00 107 ILE A N 1
ATOM 873 C CA . ILE A 1 107 ? -14.630 0.523 12.669 1.00 98.00 107 ILE A CA 1
ATOM 874 C C . ILE A 1 107 ? -14.749 -0.872 12.048 1.00 98.00 107 ILE A C 1
ATOM 876 O O . ILE A 1 107 ? -15.822 -1.316 11.631 1.00 98.00 107 ILE A O 1
ATOM 880 N N . ASP A 1 108 ? -13.649 -1.619 12.058 1.00 97.75 108 ASP A N 1
ATOM 881 C CA . ASP A 1 108 ? -13.696 -3.044 11.777 1.00 97.75 108 ASP A CA 1
ATOM 882 C C . ASP A 1 108 ? -14.116 -3.813 13.035 1.00 97.75 108 ASP A C 1
ATOM 884 O O . ASP A 1 108 ? -13.478 -3.736 14.086 1.00 97.75 108 ASP A O 1
ATOM 888 N N . ARG A 1 109 ? -15.197 -4.592 12.939 1.00 95.56 109 ARG A N 1
ATOM 889 C CA . ARG A 1 109 ? -15.755 -5.319 14.091 1.00 95.56 109 ARG A CA 1
ATOM 890 C C . ARG A 1 109 ? -14.826 -6.409 14.632 1.00 95.56 109 ARG A C 1
ATOM 892 O O . ARG A 1 109 ? -14.913 -6.730 15.816 1.00 95.56 109 ARG A O 1
ATOM 899 N N . LYS A 1 110 ? -13.976 -6.999 13.786 1.00 95.19 110 LYS A N 1
ATOM 900 C CA . LYS A 1 110 ? -13.037 -8.054 14.188 1.00 95.19 110 LYS A CA 1
ATOM 901 C C . LYS A 1 110 ? -11.789 -7.447 14.817 1.00 95.19 110 LYS A C 1
ATOM 903 O O . LYS A 1 110 ? -11.371 -7.919 15.870 1.00 95.19 110 LYS A O 1
ATOM 908 N N . LEU A 1 111 ? -11.243 -6.385 14.222 1.00 95.25 111 LEU A N 1
ATOM 909 C CA . LEU A 1 111 ? -10.092 -5.663 14.782 1.00 95.25 111 LEU A CA 1
ATOM 910 C C . LEU A 1 111 ? -10.464 -4.852 16.029 1.00 95.25 111 LEU A C 1
ATOM 912 O O . LEU A 1 111 ? -9.608 -4.606 16.873 1.00 95.25 111 LEU A O 1
ATOM 916 N N . LYS A 1 112 ? -11.739 -4.453 16.149 1.00 96.81 112 LYS A N 1
ATOM 917 C CA . LYS A 1 112 ? -12.241 -3.495 17.149 1.00 96.81 112 LYS A CA 1
ATOM 918 C C . LYS A 1 112 ? -11.478 -2.163 17.104 1.00 96.81 112 LYS A C 1
ATOM 920 O O . LYS A 1 112 ? -11.250 -1.539 18.142 1.00 96.81 112 LYS A O 1
ATOM 925 N N . ASP A 1 113 ? -11.088 -1.760 15.897 1.00 98.31 113 ASP A N 1
ATOM 926 C CA . ASP A 1 113 ? -10.259 -0.591 15.598 1.00 98.31 113 ASP A CA 1
ATOM 927 C C . ASP A 1 113 ? -10.520 -0.113 14.155 1.00 98.31 113 ASP A C 1
ATOM 929 O O . ASP A 1 113 ? -11.197 -0.803 13.383 1.00 98.31 113 ASP A O 1
ATOM 933 N N . ILE A 1 114 ? -9.988 1.051 13.779 1.00 98.50 114 ILE A N 1
ATOM 934 C CA . ILE A 1 114 ? -9.951 1.503 12.387 1.00 98.50 114 ILE A CA 1
ATOM 935 C C . ILE A 1 114 ? -8.835 0.742 11.652 1.00 98.50 114 ILE A C 1
ATOM 937 O O . ILE A 1 114 ? -7.668 0.852 12.037 1.00 98.50 114 ILE A O 1
ATOM 941 N N . PRO A 1 115 ? -9.142 0.002 10.578 1.00 98.56 115 PRO A N 1
ATOM 942 C CA . PRO A 1 115 ? -8.124 -0.606 9.730 1.00 98.56 115 PRO A CA 1
ATOM 943 C C . PRO A 1 115 ? -7.375 0.488 8.970 1.00 98.56 115 PRO A C 1
ATOM 945 O O . PRO A 1 115 ? -8.012 1.371 8.409 1.00 98.56 115 PRO A O 1
ATOM 948 N N . ALA A 1 116 ? -6.042 0.441 8.961 1.00 98.62 116 ALA A N 1
ATOM 949 C CA . ALA A 1 116 ? -5.205 1.483 8.364 1.00 98.62 116 ALA A CA 1
ATOM 950 C C . ALA A 1 116 ? -4.728 1.106 6.957 1.00 98.62 116 ALA A C 1
ATOM 952 O O . ALA A 1 116 ? -5.151 1.704 5.972 1.00 98.62 116 ALA A O 1
ATOM 953 N N . CYS A 1 117 ? -3.886 0.080 6.851 1.00 98.81 117 CYS A N 1
ATOM 954 C CA . CYS A 1 117 ? -3.395 -0.448 5.581 1.00 98.81 117 CYS A CA 1
ATOM 955 C C . CYS A 1 117 ? -3.569 -1.964 5.539 1.00 98.81 117 CYS A C 1
ATOM 957 O O . CYS A 1 117 ? -3.696 -2.613 6.582 1.00 98.81 117 CYS A O 1
ATOM 959 N N . PHE A 1 118 ? -3.518 -2.530 4.339 1.00 98.81 118 PHE A N 1
ATOM 960 C CA . PHE A 1 118 ? -3.500 -3.969 4.146 1.00 98.81 118 PHE A CA 1
ATOM 961 C C . PHE A 1 118 ? -2.531 -4.410 3.051 1.00 98.81 118 PHE A C 1
ATOM 963 O O . PHE A 1 118 ? -2.207 -3.661 2.126 1.00 98.81 118 PHE A O 1
ATOM 970 N N . LEU A 1 119 ? -2.079 -5.652 3.191 1.00 98.69 119 LEU A N 1
ATOM 971 C CA . LEU A 1 119 ? -1.238 -6.368 2.252 1.00 98.69 119 LEU A CA 1
ATOM 972 C C . LEU A 1 119 ? -2.094 -7.244 1.349 1.00 98.69 119 LEU A C 1
ATOM 974 O O . LEU A 1 119 ? -3.089 -7.832 1.780 1.00 98.69 119 LEU A O 1
ATOM 978 N N . ASN A 1 120 ? -1.678 -7.374 0.098 1.00 98.00 120 ASN A N 1
ATOM 979 C CA . ASN A 1 120 ? -2.253 -8.344 -0.817 1.00 98.00 120 ASN A CA 1
ATOM 980 C C . ASN A 1 120 ? -1.194 -8.871 -1.798 1.00 98.00 120 ASN A C 1
ATOM 982 O O . ASN A 1 120 ? -0.124 -8.281 -1.949 1.00 98.00 120 ASN A O 1
ATOM 986 N N . THR A 1 121 ? -1.485 -9.995 -2.447 1.00 97.50 121 THR A N 1
ATOM 987 C CA . THR A 1 121 ? -0.539 -10.706 -3.321 1.00 97.50 121 THR A CA 1
ATOM 988 C C . THR A 1 121 ? -0.531 -10.197 -4.764 1.00 97.50 121 THR A C 1
ATOM 990 O O . THR A 1 121 ? -0.083 -10.917 -5.656 1.00 97.50 121 THR A O 1
ATOM 993 N N . THR A 1 122 ? -1.063 -9.000 -5.044 1.00 96.12 122 THR A N 1
ATOM 994 C CA . THR A 1 122 ? -0.946 -8.432 -6.390 1.00 96.12 122 THR A CA 1
ATOM 995 C C . THR A 1 122 ? 0.503 -8.101 -6.725 1.00 96.12 122 THR A C 1
ATOM 997 O O . THR A 1 122 ? 1.313 -7.825 -5.839 1.00 96.12 122 THR A O 1
ATOM 1000 N N . ASN A 1 123 ? 0.811 -8.096 -8.021 1.00 94.38 123 ASN A N 1
ATOM 1001 C CA . ASN A 1 123 ? 2.123 -7.718 -8.538 1.00 94.38 123 ASN A CA 1
ATOM 1002 C C . ASN A 1 123 ? 2.095 -6.276 -9.062 1.00 94.38 123 ASN A C 1
ATOM 1004 O O . ASN A 1 123 ? 1.412 -5.997 -10.051 1.00 94.38 123 ASN A O 1
ATOM 1008 N N . VAL A 1 124 ? 2.823 -5.383 -8.396 1.00 95.00 124 VAL A N 1
ATOM 1009 C CA . VAL A 1 124 ? 2.875 -3.946 -8.694 1.00 95.00 124 VAL A CA 1
ATOM 1010 C C . VAL A 1 124 ? 4.321 -3.473 -8.784 1.00 95.00 124 VAL A C 1
ATOM 1012 O O . VAL A 1 124 ? 5.213 -4.093 -8.216 1.00 95.00 124 VAL A O 1
ATOM 1015 N N . THR A 1 125 ? 4.537 -2.353 -9.468 1.00 94.94 125 THR A N 1
ATOM 1016 C CA . THR A 1 125 ? 5.831 -1.670 -9.585 1.00 94.94 125 THR A CA 1
ATOM 1017 C C . THR A 1 125 ? 5.640 -0.145 -9.559 1.00 94.94 125 THR A C 1
ATOM 1019 O O . THR A 1 125 ? 4.536 0.364 -9.327 1.00 94.94 125 THR A O 1
ATOM 1022 N N . GLY A 1 126 ? 6.716 0.612 -9.776 1.00 93.69 126 GLY A N 1
ATOM 1023 C CA . GLY A 1 126 ? 6.669 2.054 -9.981 1.00 93.69 126 GLY A CA 1
ATOM 1024 C C . GLY A 1 126 ? 5.642 2.436 -11.052 1.00 93.69 126 GLY A C 1
ATOM 1025 O O . GLY A 1 126 ? 5.633 1.900 -12.158 1.00 93.69 126 GLY A O 1
ATOM 1026 N N . GLY A 1 127 ? 4.760 3.376 -10.708 1.00 94.50 127 GLY A N 1
ATOM 1027 C CA . GLY A 1 127 ? 3.634 3.798 -11.548 1.00 94.50 127 GLY A CA 1
ATOM 1028 C C . GLY A 1 127 ? 2.276 3.235 -11.119 1.00 94.50 127 GLY A C 1
ATOM 1029 O O . GLY A 1 127 ? 1.257 3.737 -11.582 1.00 94.50 127 GLY A O 1
ATOM 1030 N N . ASN A 1 128 ? 2.228 2.258 -10.203 1.00 96.88 128 ASN A N 1
ATOM 1031 C CA . ASN A 1 128 ? 0.965 1.745 -9.661 1.00 96.88 128 ASN A CA 1
ATOM 1032 C C . ASN A 1 128 ? 0.396 2.556 -8.482 1.00 96.88 128 ASN A C 1
ATOM 1034 O O . ASN A 1 128 ? -0.756 2.326 -8.109 1.00 96.88 128 ASN A O 1
ATOM 1038 N N . SER A 1 129 ? 1.143 3.493 -7.888 1.00 97.00 129 SER A N 1
ATOM 1039 C CA . SER A 1 129 ? 0.637 4.337 -6.796 1.00 97.00 129 SER A CA 1
ATOM 1040 C C . SER A 1 129 ? -0.637 5.084 -7.218 1.00 97.00 129 SER A C 1
ATOM 1042 O O . SER A 1 129 ? -0.688 5.695 -8.282 1.00 97.00 129 SER A O 1
ATOM 1044 N N . GLY A 1 130 ? -1.674 5.024 -6.384 1.00 97.94 130 GLY A N 1
ATOM 1045 C CA . GLY A 1 130 ? -3.009 5.550 -6.675 1.00 97.94 130 GLY A CA 1
ATOM 1046 C C . GLY A 1 130 ? -3.957 4.557 -7.357 1.00 97.94 130 GLY A C 1
ATOM 1047 O O . GLY A 1 130 ? -5.135 4.869 -7.514 1.00 97.94 130 GLY A O 1
ATOM 1048 N N . SER A 1 131 ? -3.494 3.360 -7.736 1.00 98.44 131 SER A N 1
ATOM 1049 C CA . SER A 1 131 ? -4.361 2.348 -8.357 1.00 98.44 131 SER A CA 1
ATOM 1050 C C . SER A 1 131 ? -5.450 1.874 -7.380 1.00 98.44 131 SER A C 1
ATOM 1052 O O . SER A 1 131 ? -5.141 1.611 -6.212 1.00 98.44 131 SER A O 1
ATOM 1054 N N . PRO A 1 132 ? -6.711 1.728 -7.828 1.00 98.19 132 PRO A N 1
ATOM 1055 C CA . PRO A 1 132 ? -7.784 1.234 -6.977 1.00 98.19 132 PRO A CA 1
ATOM 1056 C C . PRO A 1 132 ? -7.642 -0.275 -6.747 1.00 98.19 132 PRO A C 1
ATOM 1058 O O . PRO A 1 132 ? -7.546 -1.054 -7.695 1.00 98.19 132 PRO A O 1
ATOM 1061 N N . THR A 1 133 ? -7.699 -0.697 -5.485 1.00 98.38 133 THR A N 1
ATOM 1062 C CA . THR A 1 133 ? -7.845 -2.113 -5.125 1.00 98.38 133 THR A CA 1
ATOM 1063 C C . THR A 1 133 ? -9.329 -2.433 -5.038 1.00 98.38 133 THR A C 1
ATOM 1065 O O . THR A 1 133 ? -10.047 -1.810 -4.252 1.00 98.38 133 THR A O 1
ATOM 1068 N N . LEU A 1 134 ? -9.792 -3.396 -5.835 1.00 98.44 134 LEU A N 1
ATOM 1069 C CA . LEU A 1 134 ? -11.205 -3.762 -5.941 1.00 98.44 134 LEU A CA 1
ATOM 1070 C C . LEU A 1 134 ? -11.476 -5.126 -5.298 1.00 98.44 134 LEU A C 1
ATOM 1072 O O . LEU A 1 134 ? -10.642 -6.029 -5.363 1.00 98.44 134 LEU A O 1
ATOM 1076 N N . ASN A 1 135 ? -12.653 -5.291 -4.698 1.00 98.19 135 ASN A N 1
ATOM 1077 C CA . ASN A 1 135 ? -13.120 -6.596 -4.235 1.00 98.19 135 ASN A CA 1
ATOM 1078 C C . ASN A 1 135 ? -13.714 -7.435 -5.386 1.00 98.19 135 ASN A C 1
ATOM 1080 O O . ASN A 1 135 ? -13.796 -6.997 -6.532 1.00 98.19 135 ASN A O 1
ATOM 1084 N N . ALA A 1 136 ? -14.193 -8.643 -5.071 1.00 97.75 136 ALA A N 1
ATOM 1085 C CA . ALA A 1 136 ? -14.779 -9.569 -6.046 1.00 97.75 136 ALA A CA 1
ATOM 1086 C C . ALA A 1 136 ? -16.038 -9.041 -6.773 1.00 97.75 136 ALA A C 1
ATOM 1088 O O . ALA A 1 136 ? -16.464 -9.640 -7.757 1.00 97.75 136 ALA A O 1
ATOM 1089 N N . LYS A 1 137 ? -16.641 -7.943 -6.298 1.00 98.12 137 LYS A N 1
ATOM 1090 C CA . LYS A 1 137 ? -17.787 -7.263 -6.922 1.00 98.12 137 LYS A CA 1
ATOM 1091 C C . LYS A 1 137 ? -17.391 -6.003 -7.699 1.00 98.12 137 LYS A C 1
ATOM 1093 O O . LYS A 1 137 ? -18.264 -5.338 -8.242 1.00 98.12 137 LYS A O 1
ATOM 1098 N N . GLY A 1 138 ? -16.102 -5.663 -7.747 1.00 97.25 138 GLY A N 1
ATOM 1099 C CA . GLY A 1 138 ? -15.621 -4.430 -8.371 1.00 97.25 138 GLY A CA 1
ATOM 1100 C C . GLY A 1 138 ? -15.780 -3.181 -7.497 1.00 97.25 138 GLY A C 1
ATOM 1101 O O . GLY A 1 138 ? -15.609 -2.074 -7.997 1.00 97.25 138 GLY A O 1
ATOM 1102 N N . GLU A 1 139 ? -16.093 -3.328 -6.208 1.00 97.81 139 GLU A N 1
ATOM 1103 C CA . GLU A 1 139 ? -16.187 -2.202 -5.272 1.00 97.81 139 GLU A CA 1
ATOM 1104 C C . GLU A 1 139 ? -14.788 -1.873 -4.733 1.00 97.81 139 GLU A C 1
ATOM 1106 O O . GLU A 1 139 ? -14.014 -2.777 -4.397 1.00 97.81 139 GLU A O 1
ATOM 1111 N N . GLN A 1 140 ? -14.451 -0.587 -4.636 1.00 97.81 140 GLN A N 1
ATOM 1112 C CA . GLN A 1 140 ? -13.143 -0.157 -4.150 1.00 97.81 140 GLN A CA 1
ATOM 1113 C C . GLN A 1 140 ? -12.999 -0.404 -2.646 1.00 97.81 140 GLN A C 1
ATOM 1115 O O . GLN A 1 140 ? -13.792 0.077 -1.843 1.00 97.81 140 GLN A O 1
ATOM 1120 N N . VAL A 1 141 ? -11.944 -1.123 -2.268 1.00 98.25 141 VAL A N 1
ATOM 1121 C CA . VAL A 1 141 ? -11.612 -1.458 -0.873 1.00 98.25 141 VAL A CA 1
ATOM 1122 C C . VAL A 1 141 ? -10.280 -0.873 -0.415 1.00 98.25 141 VAL A C 1
ATOM 1124 O O . VAL A 1 141 ? -10.000 -0.830 0.781 1.00 98.25 141 VAL A O 1
ATOM 1127 N N . GLY A 1 142 ? -9.465 -0.379 -1.344 1.00 98.44 142 GLY A N 1
ATOM 1128 C CA . GLY A 1 142 ? -8.218 0.286 -1.004 1.00 98.44 142 GLY A CA 1
ATOM 1129 C C . GLY A 1 142 ? -7.612 1.073 -2.149 1.00 98.44 142 GLY A C 1
ATOM 1130 O O . GLY A 1 142 ? -8.155 1.129 -3.255 1.00 98.44 142 GLY A O 1
ATOM 1131 N N . ILE A 1 143 ? -6.478 1.696 -1.853 1.00 98.75 143 ILE A N 1
ATOM 1132 C CA . ILE A 1 143 ? -5.667 2.441 -2.817 1.00 98.75 143 ILE A CA 1
ATOM 1133 C C . ILE A 1 143 ? -4.221 1.994 -2.642 1.00 98.75 143 ILE A C 1
ATOM 1135 O O . ILE A 1 143 ? -3.673 2.084 -1.542 1.00 98.75 143 ILE A O 1
ATOM 1139 N N . ILE A 1 144 ? -3.610 1.502 -3.715 1.00 98.56 144 ILE A N 1
ATOM 1140 C CA . ILE A 1 144 ? -2.211 1.070 -3.713 1.00 98.56 144 ILE A CA 1
ATOM 1141 C C . ILE A 1 144 ? -1.318 2.293 -3.536 1.00 98.56 144 ILE A C 1
ATOM 1143 O O . ILE A 1 144 ? -1.521 3.307 -4.203 1.00 98.56 144 ILE A O 1
ATOM 1147 N N . PHE A 1 145 ? -0.309 2.201 -2.675 1.00 98.44 145 PHE A N 1
ATOM 1148 C CA . PHE A 1 145 ? 0.688 3.265 -2.554 1.00 98.44 145 PHE A CA 1
ATOM 1149 C C . PHE A 1 145 ? 2.129 2.763 -2.552 1.00 98.44 145 PHE A C 1
ATOM 1151 O O . PHE A 1 145 ? 3.002 3.540 -2.932 1.00 98.44 145 PHE A O 1
ATOM 1158 N N . ASP A 1 146 ? 2.376 1.502 -2.188 1.00 98.00 146 ASP A N 1
ATOM 1159 C CA . ASP A 1 146 ? 3.733 0.959 -2.091 1.00 98.00 146 ASP A CA 1
ATOM 1160 C C . ASP A 1 146 ? 3.750 -0.579 -2.200 1.00 98.00 146 ASP A C 1
ATOM 1162 O O . ASP A 1 146 ? 2.710 -1.221 -2.375 1.00 98.00 146 ASP A O 1
ATOM 1166 N N . MET A 1 147 ? 4.930 -1.174 -2.065 1.00 96.69 147 MET A N 1
ATOM 1167 C CA . MET A 1 147 ? 5.177 -2.610 -1.944 1.00 96.69 147 MET A CA 1
ATOM 1168 C C . MET A 1 147 ? 6.080 -2.900 -0.734 1.00 96.69 147 MET A C 1
ATOM 1170 O O . MET A 1 147 ? 6.736 -2.006 -0.204 1.00 96.69 147 MET A O 1
ATOM 1174 N N . THR A 1 148 ? 6.124 -4.146 -0.259 1.00 96.31 148 THR A N 1
ATOM 1175 C CA . THR A 1 148 ? 7.041 -4.514 0.836 1.00 96.31 148 THR A CA 1
ATOM 1176 C C . THR A 1 148 ? 8.502 -4.491 0.393 1.00 96.31 148 THR A C 1
ATOM 1178 O O . THR A 1 148 ? 8.811 -4.589 -0.792 1.00 96.31 148 THR A O 1
ATOM 1181 N N . TYR A 1 149 ? 9.422 -4.412 1.356 1.00 95.38 149 TYR A N 1
ATOM 1182 C CA . TYR A 1 149 ? 10.861 -4.383 1.087 1.00 95.38 149 TYR A CA 1
ATOM 1183 C C . TYR A 1 149 ? 11.330 -5.582 0.248 1.00 95.38 149 TYR A C 1
ATOM 1185 O O . TYR A 1 149 ? 12.076 -5.425 -0.715 1.00 95.38 149 TYR A O 1
ATOM 1193 N N . GLU A 1 150 ? 10.840 -6.780 0.563 1.00 94.56 150 GLU A N 1
ATOM 1194 C CA . GLU A 1 150 ? 11.162 -8.002 -0.172 1.00 94.56 150 GLU A CA 1
ATOM 1195 C C . GLU A 1 150 ? 10.589 -8.001 -1.600 1.00 94.56 150 GLU A C 1
ATOM 1197 O O . GLU A 1 150 ? 11.042 -8.766 -2.450 1.00 94.56 150 GLU A O 1
ATOM 1202 N N . SER A 1 151 ? 9.623 -7.121 -1.888 1.00 93.38 151 SER A N 1
ATOM 1203 C CA . SER A 1 151 ? 8.995 -7.015 -3.204 1.00 93.38 151 SER A CA 1
ATOM 1204 C 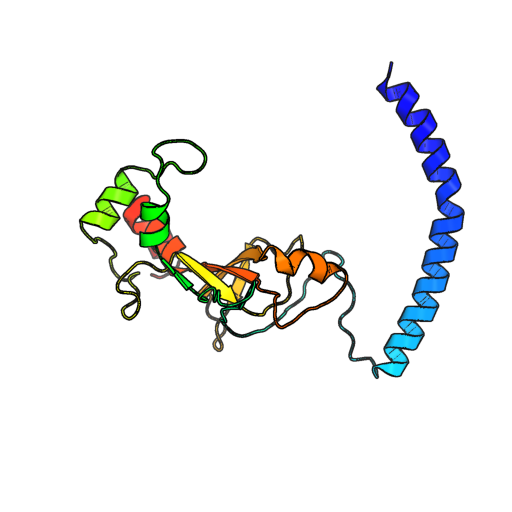C . SER A 1 151 ? 9.810 -6.236 -4.224 1.00 93.38 151 SER A C 1
ATOM 1206 O O . SER A 1 151 ? 9.534 -6.368 -5.411 1.00 93.38 151 SER A O 1
ATOM 1208 N N . VAL A 1 152 ? 10.836 -5.486 -3.807 1.00 91.44 152 VAL A N 1
ATOM 1209 C CA . VAL A 1 152 ? 11.635 -4.625 -4.703 1.00 91.44 152 VAL A CA 1
ATOM 1210 C C . VAL A 1 152 ? 12.285 -5.416 -5.847 1.00 91.44 152 VAL A C 1
ATOM 1212 O O . VAL A 1 152 ? 12.466 -4.897 -6.943 1.00 91.44 152 VAL A O 1
ATOM 1215 N N . ILE A 1 153 ? 12.591 -6.700 -5.634 1.00 91.25 153 ILE A N 1
ATOM 1216 C CA . ILE A 1 153 ? 13.137 -7.578 -6.681 1.00 91.25 153 ILE A CA 1
ATOM 1217 C C . ILE A 1 153 ? 12.106 -7.953 -7.762 1.00 91.25 153 ILE A C 1
ATOM 1219 O O . ILE A 1 153 ? 12.484 -8.502 -8.793 1.00 91.25 153 ILE A O 1
ATOM 1223 N N . GLY A 1 154 ? 10.820 -7.649 -7.556 1.00 88.12 154 GLY A N 1
ATOM 1224 C CA . GLY A 1 154 ? 9.705 -8.024 -8.431 1.00 88.12 154 GLY A CA 1
ATOM 1225 C C . GLY A 1 154 ? 9.788 -7.491 -9.854 1.00 88.12 154 GLY A C 1
ATOM 1226 O O . GLY A 1 154 ? 9.278 -8.140 -10.764 1.00 88.12 154 GLY A O 1
ATOM 1227 N N . ASP A 1 155 ? 10.521 -6.397 -10.061 1.00 89.94 155 ASP A N 1
ATOM 1228 C CA . ASP A 1 155 ? 10.817 -5.856 -11.393 1.00 89.94 155 ASP A CA 1
ATOM 1229 C C . ASP A 1 155 ? 11.719 -6.777 -12.225 1.00 89.94 155 ASP A C 1
ATOM 1231 O O . ASP A 1 155 ? 11.737 -6.699 -13.453 1.00 89.94 155 ASP A O 1
ATOM 1235 N N . TYR A 1 156 ? 12.477 -7.650 -11.559 1.00 90.75 156 TYR A N 1
ATOM 1236 C CA . TYR A 1 156 ? 13.376 -8.612 -12.185 1.00 90.75 156 TYR A CA 1
ATOM 1237 C C . TYR A 1 156 ? 12.860 -10.049 -12.065 1.00 90.75 156 TYR A C 1
ATOM 1239 O O . TYR A 1 156 ? 12.908 -10.813 -13.030 1.00 90.75 156 TYR A O 1
ATOM 1247 N N . TYR A 1 157 ? 12.380 -10.437 -10.880 1.00 89.88 157 TYR A N 1
ATOM 1248 C CA . TYR A 1 157 ? 11.936 -11.795 -10.593 1.00 89.88 157 TYR A CA 1
ATOM 1249 C C . TYR A 1 157 ? 10.831 -11.829 -9.532 1.00 89.88 157 TYR A C 1
ATOM 1251 O O . TYR A 1 157 ? 10.938 -11.229 -8.462 1.00 89.88 157 TYR A O 1
ATOM 1259 N N . ILE A 1 158 ? 9.766 -12.575 -9.822 1.00 88.19 158 ILE A N 1
ATOM 1260 C CA . ILE A 1 158 ? 8.601 -12.720 -8.943 1.00 88.19 158 ILE A CA 1
ATOM 1261 C C . ILE A 1 158 ? 8.878 -13.807 -7.898 1.00 88.19 158 ILE A C 1
ATOM 1263 O O . ILE A 1 158 ? 9.149 -14.952 -8.257 1.00 88.19 158 ILE A O 1
ATOM 1267 N N . VAL A 1 159 ? 8.765 -13.450 -6.614 1.00 93.56 159 VAL A N 1
ATOM 1268 C CA . VAL A 1 159 ? 8.864 -14.366 -5.462 1.00 93.56 159 VAL A CA 1
ATOM 1269 C C . VAL A 1 159 ? 7.530 -14.345 -4.699 1.00 93.56 159 VAL A C 1
ATOM 1271 O O . VAL A 1 159 ? 7.345 -13.495 -3.819 1.00 93.56 159 VAL A O 1
ATOM 1274 N N . PRO A 1 160 ? 6.571 -15.225 -5.048 1.00 92.38 160 PRO A N 1
ATOM 1275 C CA . PRO A 1 160 ? 5.196 -15.166 -4.537 1.00 92.38 160 PRO A CA 1
ATOM 1276 C C . PRO A 1 160 ? 5.081 -15.221 -3.006 1.00 92.38 160 PRO A C 1
ATOM 1278 O O . PRO A 1 160 ? 4.186 -14.620 -2.410 1.00 92.38 160 PRO A O 1
ATOM 1281 N N . GLU A 1 161 ? 6.003 -15.920 -2.352 1.00 93.44 161 GLU A N 1
ATOM 1282 C CA . GLU A 1 161 ? 6.010 -16.139 -0.907 1.00 93.44 161 GLU A CA 1
ATOM 1283 C C . GLU A 1 161 ? 6.355 -14.866 -0.121 1.00 93.44 161 GLU A C 1
ATOM 1285 O O . GLU A 1 161 ? 5.958 -14.734 1.036 1.00 93.44 161 GLU A O 1
ATOM 1290 N N . LEU A 1 162 ? 7.067 -13.921 -0.748 1.00 93.31 162 LEU A N 1
ATOM 1291 C CA . LEU A 1 162 ? 7.564 -12.701 -0.104 1.00 93.31 162 LEU A CA 1
ATOM 1292 C C . LEU A 1 162 ? 6.879 -11.425 -0.607 1.00 93.31 162 LEU A C 1
ATOM 1294 O O . LEU A 1 162 ? 6.787 -10.439 0.124 1.00 93.31 162 LEU A O 1
ATOM 1298 N N . GLN A 1 163 ? 6.398 -11.429 -1.851 1.00 94.62 163 GLN A N 1
ATOM 1299 C CA . GLN A 1 163 ? 5.892 -10.225 -2.501 1.00 94.62 163 GLN A CA 1
ATOM 1300 C C . GLN A 1 163 ? 4.520 -9.806 -1.995 1.00 94.62 163 GLN A C 1
ATOM 1302 O O . GLN A 1 163 ? 3.555 -10.563 -2.093 1.00 94.62 163 GLN A O 1
ATOM 1307 N N . ARG A 1 164 ? 4.404 -8.574 -1.503 1.00 97.75 164 ARG A N 1
ATOM 1308 C CA . ARG A 1 164 ? 3.135 -7.989 -1.077 1.00 97.75 164 ARG A CA 1
ATOM 1309 C C . ARG A 1 164 ? 3.024 -6.548 -1.551 1.00 97.75 164 ARG A C 1
ATOM 1311 O O . ARG A 1 164 ? 3.904 -5.721 -1.320 1.00 97.75 164 ARG A O 1
ATOM 1318 N N . THR A 1 165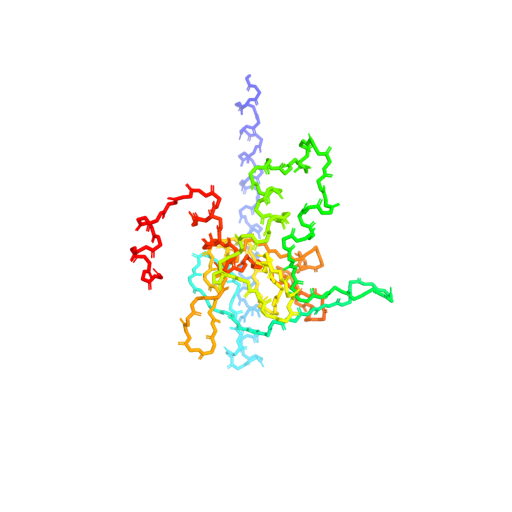 ? 1.886 -6.248 -2.160 1.00 98.06 165 THR A N 1
ATOM 1319 C CA . THR A 1 165 ? 1.438 -4.882 -2.429 1.00 98.06 165 THR A CA 1
ATOM 1320 C C . THR A 1 165 ? 0.873 -4.274 -1.152 1.00 98.06 165 THR A C 1
ATOM 1322 O O . THR A 1 165 ? 0.130 -4.939 -0.430 1.00 98.06 165 THR A O 1
ATOM 1325 N N . ILE A 1 166 ? 1.175 -3.003 -0.896 1.00 98.69 166 ILE A N 1
ATOM 1326 C CA . ILE A 1 166 ? 0.665 -2.236 0.239 1.00 98.69 166 ILE A CA 1
ATOM 1327 C C . ILE A 1 166 ? -0.421 -1.277 -0.255 1.00 98.69 166 ILE A C 1
ATOM 1329 O O . ILE A 1 166 ? -0.194 -0.403 -1.097 1.00 98.69 166 ILE A O 1
ATOM 1333 N N . SER A 1 167 ? -1.626 -1.447 0.284 1.00 98.75 167 SER A N 1
ATOM 1334 C CA . SER A 1 167 ? -2.771 -0.568 0.044 1.00 98.75 167 SER A CA 1
ATOM 1335 C C . SER A 1 167 ? -3.205 0.115 1.334 1.00 98.75 167 SER A C 1
ATOM 1337 O O . SER A 1 167 ? -3.192 -0.503 2.397 1.00 98.75 167 SER A O 1
ATOM 1339 N N . VAL A 1 168 ? -3.632 1.375 1.258 1.00 98.88 168 VAL A N 1
ATOM 1340 C CA . VAL A 1 168 ? -4.399 1.994 2.348 1.00 98.88 168 VAL A CA 1
ATOM 1341 C C . VAL A 1 168 ? -5.829 1.453 2.293 1.00 98.88 168 VAL A C 1
ATOM 1343 O O . VAL A 1 168 ? -6.385 1.293 1.204 1.00 98.88 168 VAL A O 1
ATOM 1346 N N . ASP A 1 169 ? -6.410 1.129 3.447 1.00 98.81 169 ASP A N 1
ATOM 1347 C CA . ASP A 1 169 ? -7.802 0.682 3.549 1.00 98.81 169 ASP A CA 1
ATOM 1348 C C . ASP A 1 169 ? -8.735 1.869 3.281 1.00 98.81 169 ASP A C 1
ATOM 1350 O O . ASP A 1 169 ? -8.562 2.950 3.853 1.00 98.81 169 ASP A O 1
ATOM 1354 N N . VAL A 1 170 ? -9.738 1.686 2.418 1.00 98.31 170 VAL A N 1
ATOM 1355 C CA . VAL A 1 170 ? -10.668 2.771 2.065 1.00 98.31 170 VAL A CA 1
ATOM 1356 C C . VAL A 1 170 ? -11.409 3.307 3.295 1.00 98.31 170 VAL A C 1
ATOM 1358 O O . VAL A 1 170 ? -11.707 4.497 3.363 1.00 98.31 170 VAL A O 1
ATOM 1361 N N . ARG A 1 171 ? -11.635 2.474 4.321 1.00 98.50 171 ARG A N 1
ATOM 1362 C CA . ARG A 1 171 ? -12.250 2.909 5.584 1.00 98.50 171 ARG A CA 1
ATOM 1363 C C . ARG A 1 171 ? -11.356 3.877 6.350 1.00 98.50 171 ARG A C 1
ATOM 1365 O O . ARG A 1 171 ? -11.891 4.791 6.967 1.00 98.50 171 ARG A O 1
ATOM 1372 N N . TYR A 1 172 ? -10.029 3.728 6.284 1.00 98.81 172 TYR A N 1
ATOM 1373 C CA . TYR A 1 172 ? -9.096 4.698 6.867 1.00 98.81 172 TYR A CA 1
ATOM 1374 C C . TYR A 1 172 ? -9.211 6.049 6.168 1.00 98.81 172 TYR A C 1
ATOM 1376 O O . TYR A 1 172 ? -9.305 7.081 6.824 1.00 98.81 172 TYR A O 1
ATOM 1384 N N . VAL A 1 173 ? -9.250 6.035 4.831 1.00 98.50 173 VAL A N 1
ATOM 1385 C CA . VAL A 1 173 ? -9.401 7.249 4.018 1.00 98.50 173 VAL A CA 1
ATOM 1386 C C . VAL A 1 173 ? -10.696 7.969 4.388 1.00 98.50 173 VAL A C 1
ATOM 1388 O O . VAL A 1 173 ? -10.657 9.143 4.747 1.00 98.50 173 VAL A O 1
ATOM 1391 N N . LEU A 1 174 ? -11.823 7.251 4.401 1.00 98.44 174 LEU A N 1
ATOM 1392 C CA . LEU A 1 174 ? -13.127 7.809 4.767 1.00 98.44 174 LEU A CA 1
ATOM 1393 C C . LEU A 1 174 ? -13.162 8.300 6.221 1.00 98.44 174 LEU A C 1
ATOM 1395 O O . LEU A 1 174 ? -13.671 9.387 6.479 1.00 98.44 174 LEU A O 1
ATOM 1399 N N . PHE A 1 175 ? -12.570 7.559 7.163 1.00 98.56 175 PHE A N 1
ATOM 1400 C CA . PHE A 1 175 ? -12.445 7.975 8.562 1.00 98.56 175 PHE A CA 1
ATOM 1401 C C . PHE A 1 175 ? -11.673 9.291 8.701 1.00 98.56 175 PHE A C 1
ATOM 1403 O O . PHE A 1 175 ? -12.124 10.191 9.411 1.00 98.56 175 PHE A O 1
ATOM 1410 N N . ILE A 1 176 ? -10.543 9.439 8.006 1.00 98.56 176 ILE A N 1
ATOM 1411 C CA . ILE A 1 176 ? -9.769 10.681 8.027 1.00 98.56 176 ILE A CA 1
ATOM 1412 C C . ILE A 1 176 ? -10.567 11.820 7.383 1.00 98.56 176 ILE A C 1
ATOM 1414 O O . ILE A 1 176 ? -10.711 12.877 7.994 1.00 98.56 176 ILE A O 1
ATOM 1418 N N . THR A 1 177 ? -11.149 11.614 6.200 1.00 98.44 177 THR A N 1
ATOM 1419 C CA . THR A 1 177 ? -11.973 12.628 5.521 1.00 98.44 177 THR A CA 1
ATOM 1420 C C . THR A 1 177 ? -13.139 13.091 6.398 1.00 98.44 177 THR A C 1
ATOM 1422 O O . THR A 1 177 ? -13.411 14.289 6.504 1.00 98.44 177 THR A O 1
ATOM 1425 N N . ASP A 1 178 ? -13.806 12.158 7.069 1.00 98.19 178 ASP A N 1
ATOM 1426 C CA . ASP A 1 178 ? -14.980 12.430 7.881 1.00 98.19 178 ASP A CA 1
ATOM 1427 C C . ASP A 1 178 ? -14.633 12.965 9.280 1.00 98.19 178 ASP A C 1
ATOM 1429 O O . ASP A 1 178 ? -14.909 14.118 9.611 1.00 98.19 178 ASP A O 1
ATOM 1433 N N . LYS A 1 179 ? -14.021 12.128 10.121 1.00 98.00 179 LYS A N 1
ATOM 1434 C CA . LYS A 1 179 ? -13.819 12.395 11.550 1.00 98.00 179 LYS A CA 1
ATOM 1435 C C . LYS A 1 179 ? -12.657 13.344 11.799 1.00 98.00 179 LYS A C 1
ATOM 1437 O O . LYS A 1 179 ? -12.771 14.287 12.586 1.00 98.00 179 LYS A O 1
ATOM 1442 N N . PHE A 1 180 ? -11.543 13.137 11.100 1.00 98.12 180 PHE A N 1
ATOM 1443 C CA . PHE A 1 180 ? -10.360 13.972 11.282 1.00 98.12 180 PHE A CA 1
ATOM 1444 C C . PHE A 1 180 ? -10.490 15.322 10.563 1.00 98.12 180 PHE A C 1
ATOM 1446 O O . PHE A 1 180 ? -10.219 16.361 11.164 1.00 98.12 180 PHE A O 1
ATOM 1453 N N . SER A 1 181 ? -10.957 15.353 9.317 1.00 97.75 181 SER A N 1
ATOM 1454 C CA . SER A 1 181 ? -11.045 16.588 8.526 1.00 97.75 181 SER A CA 1
ATOM 1455 C C . SER A 1 181 ? -12.405 17.287 8.607 1.00 97.75 181 SER A C 1
ATOM 1457 O O . SER A 1 181 ? -12.479 18.478 8.318 1.00 97.75 181 SER A O 1
ATOM 1459 N N . GLY A 1 182 ? -13.481 16.601 9.009 1.00 97.00 182 GLY A N 1
ATOM 1460 C CA . GLY A 1 182 ? -14.828 17.186 9.037 1.00 97.00 182 GLY A CA 1
ATOM 1461 C C . GLY A 1 182 ? -15.424 17.431 7.646 1.00 97.00 182 GLY A C 1
ATOM 1462 O O . GLY A 1 182 ? -16.381 18.194 7.511 1.00 97.00 182 GLY A O 1
ATOM 1463 N N . ALA A 1 183 ? -14.880 16.812 6.594 1.00 97.94 183 ALA A N 1
ATOM 1464 C CA . ALA A 1 183 ? -15.229 17.079 5.199 1.00 97.94 183 ALA A CA 1
ATOM 1465 C C . ALA A 1 183 ? -16.502 16.329 4.760 1.00 97.94 183 ALA A C 1
ATOM 1467 O O . ALA A 1 183 ? -16.510 15.557 3.803 1.00 97.94 183 ALA A O 1
ATOM 1468 N N . LYS A 1 184 ? -17.619 16.591 5.450 1.00 95.62 184 LYS A N 1
ATOM 1469 C CA . LYS A 1 184 ? -18.919 15.925 5.236 1.00 95.62 184 LYS A CA 1
ATOM 1470 C C . LYS A 1 184 ? -19.456 16.031 3.805 1.00 95.62 184 LYS A C 1
ATOM 1472 O O . LYS A 1 184 ? -20.173 15.145 3.353 1.00 95.62 184 LYS A O 1
ATOM 1477 N N . HIS A 1 185 ? -19.120 17.105 3.093 1.00 97.31 185 HIS A N 1
ATOM 1478 C CA . HIS A 1 185 ? -19.534 17.305 1.704 1.00 97.31 185 HIS A CA 1
ATOM 1479 C C . HIS A 1 185 ? -18.906 16.272 0.756 1.00 97.31 185 HIS A C 1
ATOM 1481 O O . HIS A 1 185 ? -19.604 15.788 -0.126 1.00 97.31 185 HIS A O 1
ATOM 1487 N N . ILE A 1 186 ? -17.650 15.873 0.992 1.00 97.88 186 ILE A N 1
ATOM 1488 C CA . ILE A 1 186 ? -16.966 14.832 0.210 1.00 97.88 186 ILE A CA 1
ATOM 1489 C C . ILE A 1 186 ? -17.575 13.459 0.494 1.00 97.88 186 ILE A C 1
ATOM 1491 O O . ILE A 1 186 ? -17.845 12.702 -0.429 1.00 97.88 186 ILE A O 1
ATOM 1495 N N . ILE A 1 187 ? -17.854 13.154 1.764 1.00 97.44 187 ILE A N 1
ATOM 1496 C CA . ILE A 1 187 ? -18.519 11.898 2.153 1.00 97.44 187 ILE A CA 1
ATOM 1497 C C . ILE A 1 187 ? -19.869 11.762 1.434 1.00 97.44 187 ILE A C 1
ATOM 1499 O O . ILE A 1 187 ? -20.139 10.737 0.810 1.00 97.44 187 ILE A O 1
ATOM 1503 N N . LYS A 1 188 ? -20.659 12.845 1.420 1.00 96.94 188 LYS A N 1
ATOM 1504 C CA . LYS A 1 188 ? -21.937 12.905 0.704 1.00 96.94 188 LYS A CA 1
ATOM 1505 C C . LYS A 1 188 ? -21.780 12.735 -0.811 1.00 96.94 188 LYS A C 1
ATOM 1507 O O . LYS A 1 188 ? -22.605 12.066 -1.423 1.00 96.94 188 LYS A O 1
ATOM 1512 N N . GLU A 1 189 ? -20.768 13.353 -1.418 1.00 97.44 189 GLU A N 1
ATOM 1513 C CA . GLU A 1 189 ? -20.489 13.227 -2.856 1.00 97.44 189 GLU A CA 1
ATOM 1514 C C . GLU A 1 189 ? -20.133 11.787 -3.245 1.00 97.44 189 GLU A C 1
ATOM 1516 O O . GLU A 1 189 ? -20.637 11.276 -4.243 1.00 97.44 189 GLU A O 1
ATOM 1521 N N . LEU A 1 190 ? -19.328 11.112 -2.422 1.00 95.31 190 LEU A N 1
ATOM 1522 C CA . LEU A 1 190 ? -18.952 9.709 -2.612 1.00 95.31 190 LEU A CA 1
ATOM 1523 C C . LEU A 1 190 ? -20.112 8.727 -2.360 1.00 95.31 190 LEU A C 1
ATOM 1525 O O . LEU A 1 190 ? -19.990 7.552 -2.702 1.00 95.31 190 LEU A O 1
ATOM 1529 N N . GLY A 1 191 ? -21.224 9.194 -1.783 1.00 92.12 191 GLY A N 1
ATOM 1530 C CA . GLY A 1 191 ? -22.421 8.392 -1.528 1.00 92.12 191 GLY A CA 1
ATOM 1531 C C . GLY A 1 191 ? -22.393 7.584 -0.227 1.00 92.12 191 GLY A C 1
ATOM 1532 O O . GLY A 1 191 ? -23.066 6.554 -0.159 1.00 92.12 191 GLY A O 1
ATOM 1533 N N . TYR A 1 192 ? -21.633 8.033 0.779 1.00 84.44 192 TYR A N 1
ATOM 1534 C CA . TYR A 1 192 ? -21.574 7.438 2.123 1.00 84.44 192 TYR A CA 1
ATOM 1535 C C . TYR A 1 192 ? -22.401 8.211 3.160 1.00 84.44 192 TYR A C 1
ATOM 1537 O O . TYR A 1 192 ? -22.606 9.438 2.993 1.00 84.44 192 TYR A O 1
#